Protein AF-0000000085928866 (afdb_ho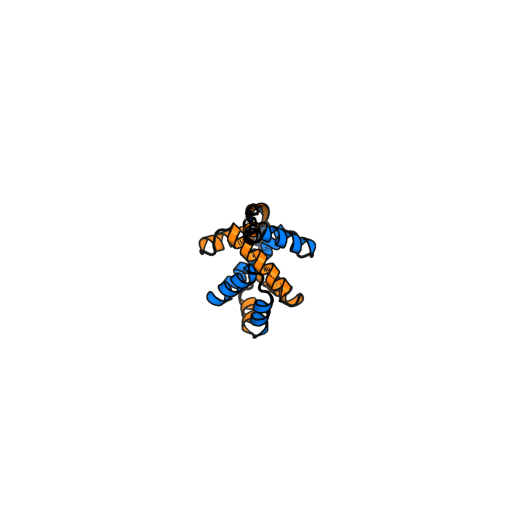modimer)

Nearest PDB structures (foldseek):
  1zx3-assembly1_A  TM=4.574E-01  e=3.282E+00  Nitrosomonas europaea ATCC 19718
  1zx3-assembly1_A  TM=4.574E-01  e=2.881E+00  Nitrosomonas europaea ATCC 19718

Foldseek 3Di:
DDPPPDPPPPPPPPDPVVVVCVVVDDDDDDDDDDPVVVVVLVVCVVVPVDDSVVVVVVVVVVLVVCCVPDDPVVSVVLVVCVVVPVPVVNVVVVPPD/DDDPPPPPCPVPPDPPVVVVCVVVDDDDDDDDDDPVVVVVLVVCVVVPVDDSVVVVVVVVVVLVVCCVPDDPVVSVVLVVCVVVPVPVVNVVVVVPD

Radius of gyration: 25.39 Å; Cα contacts (8 Å, |Δi|>4): 201; chains: 2; bounding box: 65×62×111 Å

Structure (mmCIF, N/CA/C/O backbone):
data_AF-0000000085928866-model_v1
#
loop_
_entity.id
_entity.type
_entity.pdbx_description
1 polymer 'CopG family transcriptional regulator'
#
loop_
_atom_site.group_PDB
_atom_site.id
_atom_site.type_symbol
_atom_site.label_atom_id
_atom_site.label_alt_id
_atom_site.label_comp_id
_atom_site.label_asym_id
_atom_site.label_entity_id
_atom_site.label_seq_id
_atom_site.pdbx_PDB_ins_code
_atom_site.Cartn_x
_atom_site.Cartn_y
_atom_site.Cartn_z
_atom_site.occupancy
_atom_site.B_iso_or_equiv
_atom_site.auth_seq_id
_atom_site.auth_comp_id
_atom_site.auth_asym_id
_atom_site.auth_atom_id
_atom_site.pdbx_PDB_model_num
ATOM 1 N N . MET A 1 1 ? 30.156 41 -51.094 1 29.72 1 MET A N 1
ATOM 2 C CA . MET A 1 1 ? 30.344 39.562 -50.75 1 29.72 1 MET A CA 1
ATOM 3 C C . MET A 1 1 ? 30.156 39.312 -49.281 1 29.72 1 MET A C 1
ATOM 5 O O . MET A 1 1 ? 31.109 39.469 -48.5 1 29.72 1 MET A O 1
ATOM 9 N N . SER A 1 2 ? 28.984 39.719 -48.594 1 34.38 2 SER A N 1
ATOM 10 C CA . SER A 1 2 ? 28.547 39.812 -47.188 1 34.38 2 SER A CA 1
ATOM 11 C C . SER A 1 2 ? 28.516 38.406 -46.562 1 34.38 2 SER A C 1
ATOM 13 O O . SER A 1 2 ? 28.094 37.438 -47.188 1 34.38 2 SER A O 1
ATOM 15 N N . SER A 1 3 ? 29.484 38.125 -45.625 1 32.66 3 SER A N 1
ATOM 16 C CA . SER A 1 3 ? 29.75 37 -44.781 1 32.66 3 SER A CA 1
ATOM 17 C C . SER A 1 3 ? 28.531 36.625 -43.938 1 32.66 3 SER A C 1
ATOM 19 O O . SER A 1 3 ? 28.156 37.375 -43.031 1 32.66 3 SER A O 1
ATOM 21 N N . GLU A 1 4 ? 27.422 36.125 -44.438 1 31.52 4 GLU A N 1
ATOM 22 C CA . GLU A 1 4 ? 26.266 35.594 -43.75 1 31.52 4 GLU A CA 1
ATOM 23 C C . GLU A 1 4 ? 26.672 34.438 -42.812 1 31.52 4 GLU A C 1
ATOM 25 O O . GLU A 1 4 ? 27.125 33.406 -43.281 1 31.52 4 GLU A O 1
ATOM 30 N N . VAL A 1 5 ? 27.312 34.781 -41.688 1 32.72 5 VAL A N 1
ATOM 31 C CA . VAL A 1 5 ? 27.672 33.812 -40.625 1 32.72 5 VAL A CA 1
ATOM 32 C C . VAL A 1 5 ? 26.484 32.938 -40.312 1 32.72 5 VAL A C 1
ATOM 34 O O . VAL A 1 5 ? 25.359 33.406 -40.156 1 32.72 5 VAL A O 1
ATOM 37 N N . VAL A 1 6 ? 26.5 31.609 -40.656 1 32.88 6 VAL A N 1
ATOM 38 C CA . VAL A 1 6 ? 25.75 30.391 -40.406 1 32.88 6 VAL A CA 1
ATOM 39 C C . VAL A 1 6 ? 25.453 30.266 -38.906 1 32.88 6 VAL A C 1
ATOM 41 O O . VAL A 1 6 ? 26.375 30.203 -38.094 1 32.88 6 VAL A O 1
ATOM 44 N N . ARG A 1 7 ? 24.5 30.984 -38.375 1 35.88 7 ARG A N 1
ATOM 45 C CA . ARG A 1 7 ? 24 30.703 -37.031 1 35.88 7 ARG A CA 1
ATOM 46 C C . ARG A 1 7 ? 23.844 29.203 -36.812 1 35.88 7 ARG A C 1
ATOM 48 O O . ARG A 1 7 ? 23.141 28.531 -37.562 1 35.88 7 ARG A O 1
ATOM 55 N N . THR A 1 8 ? 24.938 28.516 -36.406 1 31.19 8 THR A N 1
ATOM 56 C CA . THR A 1 8 ? 24.938 27.125 -35.938 1 31.19 8 THR A CA 1
ATOM 57 C C . THR A 1 8 ? 23.75 26.859 -35.031 1 31.19 8 THR A C 1
ATOM 59 O O . THR A 1 8 ? 23.5 27.609 -34.062 1 31.19 8 THR A O 1
ATOM 62 N N . LEU A 1 9 ? 22.672 26.219 -35.5 1 34.56 9 LEU A N 1
ATOM 63 C CA . LEU A 1 9 ? 21.5 25.516 -35 1 34.56 9 LEU A CA 1
ATOM 64 C C . LEU A 1 9 ? 21.875 24.594 -33.844 1 34.56 9 LEU A C 1
ATOM 66 O O . LEU A 1 9 ? 21.906 23.375 -34 1 34.56 9 LEU A O 1
ATOM 70 N N . THR A 1 10 ? 23 24.781 -33.156 1 34.28 10 THR A N 1
ATOM 71 C CA . THR A 1 10 ? 23.172 23.75 -32.156 1 34.28 10 THR A CA 1
ATOM 72 C C . THR A 1 10 ? 22.031 23.797 -31.141 1 34.28 10 THR A C 1
ATOM 74 O O . THR A 1 10 ? 22.047 24.594 -30.188 1 34.28 10 THR A O 1
ATOM 77 N N . GLU A 1 11 ? 20.797 23.984 -31.5 1 35.75 11 GLU A N 1
ATOM 78 C CA . GLU A 1 11 ? 19.828 23.797 -30.406 1 35.75 11 GLU A CA 1
ATOM 79 C C . GLU A 1 11 ? 20.109 22.516 -29.641 1 35.75 11 GLU A C 1
ATOM 81 O O . GLU A 1 11 ? 20.109 21.422 -30.234 1 35.75 11 GLU A O 1
ATOM 86 N N . GLU A 1 12 ? 21.016 22.516 -28.688 1 36.22 12 GLU A N 1
ATOM 87 C CA . GLU A 1 12 ? 21.125 21.375 -27.797 1 36.22 12 GLU A CA 1
ATOM 88 C C . GLU A 1 12 ? 19.75 20.844 -27.391 1 36.22 12 GLU A C 1
ATOM 90 O O . GLU A 1 12 ? 18.844 21.609 -27.078 1 36.22 12 GLU A O 1
ATOM 95 N N . PRO A 1 13 ? 19.391 19.625 -27.875 1 37.06 13 PRO A N 1
ATOM 96 C CA . PRO A 1 13 ? 18.141 19.016 -27.406 1 37.06 13 PRO A CA 1
ATOM 97 C C . PRO A 1 13 ? 17.906 19.219 -25.922 1 37.06 13 PRO A C 1
ATOM 99 O O . PRO A 1 13 ? 18.859 19.172 -25.125 1 37.06 13 PRO A O 1
ATOM 102 N N . LYS A 1 14 ? 17.062 20.109 -25.578 1 36.5 14 LYS A N 1
ATOM 103 C CA . LYS A 1 14 ? 16.562 20.219 -24.203 1 36.5 14 LYS A CA 1
ATOM 104 C C . LYS A 1 14 ? 16.547 18.859 -23.516 1 36.5 14 LYS A C 1
ATOM 106 O O . LYS A 1 14 ? 15.977 17.891 -24.047 1 36.5 14 LYS A O 1
ATOM 111 N N . ASN A 1 15 ? 17.547 18.438 -22.766 1 33.47 15 ASN A N 1
ATOM 112 C CA . ASN A 1 15 ? 17.766 17.297 -21.891 1 33.47 15 ASN A CA 1
ATOM 113 C C . ASN A 1 15 ? 16.484 16.844 -21.219 1 33.47 15 ASN A C 1
ATOM 115 O O . ASN A 1 15 ? 15.664 17.672 -20.797 1 33.47 15 ASN A O 1
ATOM 119 N N . ASN A 1 16 ? 15.961 15.656 -21.516 1 36.66 16 ASN A N 1
ATOM 120 C CA . ASN A 1 16 ? 14.992 14.75 -20.906 1 36.66 16 ASN A CA 1
ATOM 121 C C . ASN A 1 16 ? 15.047 14.82 -19.375 1 36.66 16 ASN A C 1
ATOM 123 O O . ASN A 1 16 ? 14.531 13.938 -18.703 1 36.66 16 ASN A O 1
ATOM 127 N N . ARG A 1 17 ? 15.93 15.523 -18.812 1 36.72 17 ARG A N 1
ATOM 128 C CA . ARG A 1 17 ? 15.977 15.625 -17.359 1 36.72 17 ARG A CA 1
ATOM 129 C C . ARG A 1 17 ? 14.656 16.156 -16.797 1 36.72 17 ARG A C 1
ATOM 131 O O . ARG A 1 17 ? 14.461 16.188 -15.586 1 36.72 17 ARG A O 1
ATOM 138 N N . THR A 1 18 ? 13.977 16.953 -17.562 1 41.53 18 THR A N 1
ATOM 139 C CA . THR A 1 18 ? 12.797 17.594 -16.984 1 41.53 18 THR A CA 1
ATOM 140 C C . THR A 1 18 ? 11.789 16.547 -16.516 1 41.53 18 THR A C 1
ATOM 142 O O . THR A 1 18 ? 10.953 16.812 -15.656 1 41.53 18 THR A O 1
ATOM 145 N N . ASN A 1 19 ? 11.664 15.5 -17.312 1 40.19 19 ASN A N 1
ATOM 146 C CA . ASN A 1 19 ? 10.625 14.57 -16.875 1 40.19 19 ASN A CA 1
ATOM 147 C C . ASN A 1 19 ? 11.023 13.859 -15.594 1 40.19 19 ASN A C 1
ATOM 149 O O . ASN A 1 19 ? 10.227 13.109 -15.023 1 40.19 19 ASN A O 1
ATOM 153 N N . ALA A 1 20 ? 12.289 13.633 -15.336 1 42.06 20 ALA A N 1
ATOM 154 C CA . ALA A 1 20 ? 12.805 12.914 -14.172 1 42.06 20 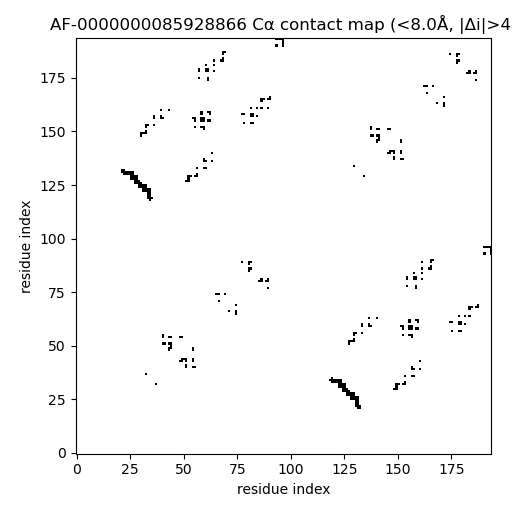ALA A CA 1
ATOM 155 C C . ALA A 1 20 ? 12.547 13.695 -12.883 1 42.06 20 ALA A C 1
ATOM 157 O O . ALA A 1 20 ? 12.445 13.109 -11.805 1 42.06 20 ALA A O 1
ATOM 158 N N . ARG A 1 21 ? 12.641 14.992 -12.891 1 48.84 21 ARG A N 1
ATOM 159 C CA . ARG A 1 21 ? 12.578 15.844 -11.711 1 48.84 21 ARG A CA 1
ATOM 160 C C . ARG A 1 21 ? 11.195 15.797 -11.078 1 48.84 21 ARG A C 1
ATOM 162 O O . ARG A 1 21 ? 11.039 16.125 -9.898 1 48.84 21 ARG A O 1
ATOM 169 N N . LYS A 1 22 ? 10.242 15.703 -11.938 1 51.69 22 LYS A N 1
ATOM 170 C CA . LYS A 1 22 ? 8.852 15.805 -11.508 1 51.69 22 LYS A CA 1
ATOM 171 C C . LYS A 1 22 ? 8.508 14.727 -10.477 1 51.69 22 LYS A C 1
ATOM 173 O O . LYS A 1 22 ? 7.75 14.977 -9.539 1 51.69 22 LYS A O 1
ATOM 178 N N . ASP A 1 23 ? 9.219 13.531 -10.594 1 54.78 23 ASP A N 1
ATOM 179 C CA . ASP A 1 23 ? 8.969 12.445 -9.656 1 54.78 23 ASP A CA 1
ATOM 180 C C . ASP A 1 23 ? 9.57 12.75 -8.281 1 54.78 23 ASP A C 1
ATOM 182 O O . ASP A 1 23 ? 9.266 12.078 -7.301 1 54.78 23 ASP A O 1
ATOM 186 N N . THR A 1 24 ? 10.25 13.953 -8.281 1 68 24 THR A N 1
ATOM 187 C CA . THR A 1 24 ? 10.984 14.148 -7.039 1 68 24 THR A CA 1
ATOM 188 C C . THR A 1 24 ? 10.328 15.234 -6.188 1 68 24 THR A C 1
ATOM 190 O O . THR A 1 24 ? 10.695 15.43 -5.027 1 68 24 THR A O 1
ATOM 193 N N . GLU A 1 25 ? 9.461 15.922 -6.77 1 88 25 GLU A N 1
ATOM 194 C CA . GLU A 1 25 ? 8.766 16.922 -5.969 1 88 25 GLU A CA 1
ATOM 195 C C . GLU A 1 25 ? 7.879 16.266 -4.914 1 88 25 GLU A C 1
ATOM 197 O O . GLU A 1 25 ? 7.219 15.266 -5.188 1 88 25 GLU A O 1
ATOM 202 N N . LYS A 1 26 ? 8.055 16.828 -3.686 1 93.06 26 LYS A N 1
ATOM 203 C CA . LYS A 1 26 ? 7.273 16.297 -2.574 1 93.06 26 LYS A CA 1
ATOM 204 C C . LYS A 1 26 ? 6.215 17.297 -2.113 1 93.06 26 LYS A C 1
ATOM 206 O O . LYS A 1 26 ? 6.359 18.5 -2.322 1 93.06 26 LYS A O 1
ATOM 211 N N . LYS A 1 27 ? 5.121 16.812 -1.619 1 94.31 27 LYS A N 1
ATOM 212 C CA . LYS A 1 27 ? 4.07 17.594 -0.997 1 94.31 27 LYS A CA 1
ATOM 213 C C . LYS A 1 27 ? 3.641 17 0.338 1 94.31 27 LYS A C 1
ATOM 215 O O . LYS A 1 27 ? 3.773 15.789 0.552 1 94.31 27 LYS A O 1
ATOM 220 N N . MET A 1 28 ? 3.207 17.906 1.182 1 95.12 28 MET A N 1
ATOM 221 C CA . MET A 1 28 ? 2.699 17.469 2.48 1 95.12 28 MET A CA 1
ATOM 222 C C . MET A 1 28 ? 1.309 16.859 2.348 1 95.12 28 MET A C 1
ATOM 224 O O . MET A 1 28 ? 0.444 17.406 1.667 1 95.12 28 MET A O 1
ATOM 228 N N . LYS A 1 29 ? 1.13 15.68 2.891 1 96.62 29 LYS A N 1
ATOM 229 C CA . LYS A 1 29 ? -0.151 14.977 2.922 1 96.62 29 LYS A CA 1
ATOM 230 C C . LYS A 1 29 ? -0.554 14.633 4.352 1 96.62 29 LYS A C 1
ATOM 232 O O . LYS A 1 29 ? 0.232 14.047 5.102 1 96.62 29 LYS A O 1
ATOM 237 N N . THR A 1 30 ? -1.791 15.148 4.773 1 97 30 THR A N 1
ATOM 238 C CA . THR A 1 30 ? -2.346 14.836 6.086 1 97 30 THR A CA 1
ATOM 239 C C . THR A 1 30 ? -3.561 13.922 5.949 1 97 30 THR A C 1
ATOM 241 O O . THR A 1 30 ? -4.469 14.195 5.164 1 97 30 THR A O 1
ATOM 244 N N . LEU A 1 31 ? -3.5 12.805 6.656 1 96.94 31 LEU A N 1
ATOM 245 C CA . LEU A 1 31 ? -4.602 11.852 6.652 1 96.94 31 LEU A CA 1
ATOM 246 C C . LEU A 1 31 ? -4.934 11.398 8.07 1 96.94 31 LEU A C 1
ATOM 248 O O . LEU A 1 31 ? -4.055 11.352 8.938 1 96.94 31 LEU A O 1
ATOM 252 N N . TYR A 1 32 ? -6.246 11.156 8.344 1 96.81 32 TYR A N 1
ATOM 253 C CA . TYR A 1 32 ? -6.648 10.469 9.562 1 96.81 32 TYR A CA 1
ATOM 254 C C . TYR A 1 32 ? -6.695 8.961 9.352 1 96.81 32 TYR A C 1
ATOM 256 O O . TYR A 1 32 ? -7.547 8.461 8.609 1 96.81 32 TYR A O 1
ATOM 264 N N . ILE A 1 33 ? -5.785 8.25 10.023 1 97.06 33 ILE A N 1
ATOM 265 C CA . ILE A 1 33 ? -5.68 6.82 9.781 1 97.06 33 ILE A CA 1
ATOM 266 C C . ILE A 1 33 ? -5.93 6.055 11.086 1 97.06 33 ILE A C 1
ATOM 268 O O . ILE A 1 33 ? -5.848 6.629 12.172 1 97.06 33 ILE A O 1
ATOM 272 N N . SER A 1 34 ? -6.277 4.766 10.953 1 95.88 34 SER A N 1
ATOM 273 C CA . SER A 1 34 ? -6.484 3.938 12.141 1 95.88 34 SER A CA 1
ATOM 274 C C . SER A 1 34 ? -5.188 3.768 12.922 1 95.88 34 SER A C 1
ATOM 276 O O . SER A 1 34 ? -4.098 3.795 12.352 1 95.88 34 SER A O 1
ATOM 278 N N . VAL A 1 35 ? -5.348 3.66 14.195 1 95.56 35 VAL A N 1
ATOM 279 C CA . VAL A 1 35 ? -4.203 3.377 15.047 1 95.56 35 VAL A CA 1
ATOM 280 C C . VAL A 1 35 ? -3.51 2.102 14.586 1 95.56 35 VAL A C 1
ATOM 282 O O . VAL A 1 35 ? -2.281 2.002 14.633 1 95.56 35 VAL A O 1
ATOM 285 N N . ASP A 1 36 ? -4.285 1.165 14.117 1 94.88 36 ASP A N 1
ATOM 286 C CA . ASP A 1 36 ? -3.736 -0.098 13.633 1 94.88 36 ASP A CA 1
ATOM 287 C C . ASP A 1 36 ? -2.844 0.124 12.414 1 94.88 36 ASP A C 1
ATOM 289 O O . ASP A 1 36 ? -1.746 -0.431 12.336 1 94.88 36 ASP A O 1
ATOM 293 N N . ALA A 1 37 ? -3.311 0.863 11.438 1 96.56 37 ALA A N 1
ATOM 294 C CA . ALA A 1 37 ? -2.502 1.156 10.258 1 96.56 37 ALA A CA 1
ATOM 295 C C . ALA A 1 37 ? -1.23 1.91 10.633 1 96.56 37 ALA A C 1
ATOM 297 O O . ALA A 1 37 ? -0.158 1.646 10.086 1 96.56 37 ALA A O 1
ATOM 298 N N . ASP A 1 38 ? -1.369 2.854 11.547 1 96.88 38 ASP A N 1
ATOM 299 C CA . ASP A 1 38 ? -0.203 3.594 12.023 1 96.88 38 ASP A CA 1
ATOM 300 C C . ASP A 1 38 ? 0.818 2.658 12.664 1 96.88 38 ASP A C 1
ATOM 302 O O . ASP A 1 38 ? 2.023 2.814 12.469 1 96.88 38 ASP A O 1
ATOM 306 N N . LYS A 1 39 ? 0.381 1.803 13.508 1 96.62 39 LYS A N 1
ATOM 307 C CA . LYS A 1 39 ? 1.266 0.83 14.141 1 96.62 39 LYS A CA 1
ATOM 308 C C . LYS A 1 39 ? 1.998 -0.01 13.102 1 96.62 39 LYS A C 1
ATOM 310 O O . LYS A 1 39 ? 3.188 -0.294 13.25 1 96.62 39 LYS A O 1
ATOM 315 N N . LEU A 1 40 ? 1.291 -0.466 12.094 1 97.38 40 LEU A N 1
ATOM 316 C CA . LEU A 1 40 ? 1.916 -1.255 11.039 1 97.38 40 LEU A CA 1
ATOM 317 C C . LEU A 1 40 ? 2.979 -0.44 10.312 1 97.38 40 LEU A C 1
ATOM 319 O O . LEU A 1 40 ? 4.051 -0.957 9.984 1 97.38 40 LEU A O 1
ATOM 323 N N . LEU A 1 41 ? 2.664 0.816 10.016 1 98 41 LEU A N 1
ATOM 324 C CA . LEU A 1 41 ? 3.623 1.713 9.383 1 98 41 LEU A CA 1
ATOM 325 C C . LEU A 1 41 ? 4.879 1.856 10.234 1 98 41 LEU A C 1
ATOM 327 O O . LEU A 1 41 ? 5.996 1.785 9.711 1 98 41 LEU A O 1
ATOM 331 N N . ARG A 1 42 ? 4.738 2.043 11.469 1 98 42 ARG A N 1
ATOM 332 C CA . ARG A 1 42 ? 5.863 2.174 12.391 1 98 42 ARG A CA 1
ATOM 333 C C . ARG A 1 42 ? 6.656 0.874 12.469 1 98 42 ARG A C 1
ATOM 335 O O . ARG A 1 42 ? 7.887 0.896 12.562 1 98 42 ARG A O 1
ATOM 342 N N . LEU A 1 43 ? 5.953 -0.213 12.516 1 98.12 43 LEU A N 1
ATOM 343 C CA . LEU A 1 43 ? 6.617 -1.511 12.531 1 98.12 43 LEU A CA 1
ATOM 344 C C . LEU A 1 43 ? 7.492 -1.689 11.297 1 98.12 43 LEU A C 1
ATOM 346 O O . LEU A 1 43 ? 8.656 -2.094 11.406 1 98.12 43 LEU A O 1
ATOM 350 N N . LEU A 1 44 ? 6.949 -1.426 10.156 1 98.44 44 LEU A N 1
ATOM 351 C CA . LEU A 1 44 ? 7.699 -1.548 8.906 1 98.44 44 LEU A CA 1
ATOM 352 C C . LEU A 1 44 ? 8.922 -0.633 8.914 1 98.44 44 LEU A C 1
ATOM 354 O O . LEU A 1 44 ? 9.984 -1.01 8.43 1 98.44 44 LEU A O 1
ATOM 358 N N . TYR A 1 45 ? 8.766 0.541 9.43 1 98.5 45 TYR A N 1
ATOM 359 C CA . TYR A 1 45 ? 9.883 1.462 9.617 1 98.5 45 TYR A CA 1
ATOM 360 C C . TYR A 1 45 ? 10.961 0.842 10.492 1 98.5 45 TYR A C 1
ATOM 362 O O . TYR A 1 45 ? 12.141 0.871 10.148 1 98.5 45 TYR A O 1
ATOM 370 N N . ALA A 1 46 ? 10.586 0.321 11.648 1 98 46 ALA A N 1
ATOM 371 C CA . ALA A 1 46 ? 11.516 -0.28 12.602 1 98 46 ALA A CA 1
ATOM 372 C C . ALA A 1 46 ? 12.234 -1.478 11.984 1 98 46 ALA A C 1
ATOM 374 O O . ALA A 1 46 ? 13.383 -1.766 12.32 1 98 46 ALA A O 1
ATOM 375 N N . GLU A 1 47 ? 11.609 -2.154 11.055 1 97.06 47 GLU A N 1
ATOM 376 C CA . GLU A 1 47 ? 12.156 -3.348 10.422 1 97.06 47 GLU A CA 1
ATOM 377 C C . GLU A 1 47 ? 13.062 -2.98 9.25 1 97.06 47 GLU A C 1
ATOM 379 O O . GLU A 1 47 ? 13.586 -3.861 8.562 1 97.06 47 GLU A O 1
ATOM 384 N N . GLY A 1 48 ? 13.203 -1.709 8.914 1 95.81 48 GLY A N 1
ATOM 385 C CA . GLY A 1 48 ? 14.188 -1.27 7.938 1 95.81 48 GLY A CA 1
ATOM 386 C C . GLY A 1 48 ? 13.633 -1.183 6.527 1 95.81 48 GLY A C 1
ATOM 387 O O . GLY A 1 48 ? 14.383 -1.263 5.551 1 95.81 48 GLY A O 1
ATOM 388 N N . GLU A 1 49 ? 12.312 -1.067 6.371 1 97.25 49 GLU A N 1
ATOM 389 C CA . GLU A 1 49 ? 11.688 -1.014 5.051 1 97.25 49 GLU A CA 1
ATOM 390 C C . GLU A 1 49 ? 11.859 0.361 4.414 1 97.25 49 GLU A C 1
ATOM 392 O O . GLU A 1 49 ? 11.5 0.562 3.252 1 97.25 49 GLU A O 1
ATOM 397 N N . GLY A 1 50 ? 12.461 1.365 5.098 1 96.5 50 GLY A N 1
ATOM 398 C CA . GLY A 1 50 ? 12.602 2.738 4.637 1 96.5 50 GLY A CA 1
ATOM 399 C C . GLY A 1 50 ? 11.914 3.744 5.547 1 96.5 50 GLY A C 1
ATOM 400 O O . GLY A 1 50 ? 11.367 3.377 6.59 1 96.5 50 GLY A O 1
ATOM 401 N N . LYS A 1 51 ? 12.102 4.965 5.184 1 97.44 51 LYS A N 1
ATOM 402 C CA . LYS A 1 51 ? 11.352 6.004 5.891 1 97.44 51 LYS A CA 1
ATOM 403 C C . LYS A 1 51 ? 9.852 5.801 5.742 1 97.44 51 LYS A C 1
ATOM 405 O O . LYS A 1 51 ? 9.398 5.191 4.77 1 97.44 51 LYS A O 1
ATOM 410 N N . GLN A 1 52 ? 9.117 6.242 6.715 1 98.12 52 GLN A N 1
ATOM 411 C CA . GLN A 1 52 ? 7.676 6.035 6.715 1 98.12 52 GLN A CA 1
ATOM 412 C C . GLN A 1 52 ? 7.039 6.594 5.441 1 98.12 52 GLN A C 1
ATOM 414 O O . GLN A 1 52 ? 6.148 5.969 4.863 1 98.12 52 GLN A O 1
ATOM 419 N N . ASN A 1 53 ? 7.422 7.855 4.957 1 97.44 53 ASN A N 1
ATOM 420 C CA . ASN A 1 53 ? 6.887 8.414 3.719 1 97.44 53 ASN A CA 1
ATOM 421 C C . ASN A 1 53 ? 7.211 7.527 2.52 1 97.44 53 ASN A C 1
ATOM 423 O O . ASN A 1 53 ? 6.398 7.395 1.602 1 97.44 53 ASN A O 1
ATOM 427 N N . GLU A 1 54 ? 8.438 6.906 2.537 1 97.38 54 GLU A N 1
ATOM 428 C CA . GLU A 1 54 ? 8.82 5.988 1.466 1 97.38 54 GLU A CA 1
ATOM 429 C C . GLU A 1 54 ? 7.949 4.734 1.479 1 97.38 54 GLU A C 1
ATOM 431 O O . GLU A 1 54 ? 7.551 4.238 0.424 1 97.38 54 GLU A O 1
ATOM 436 N N . ILE A 1 55 ? 7.727 4.199 2.668 1 98.38 55 ILE A N 1
ATOM 437 C CA . ILE A 1 55 ? 6.887 3.014 2.803 1 98.38 55 ILE A CA 1
ATOM 438 C C . ILE A 1 55 ? 5.484 3.309 2.275 1 98.38 55 ILE A C 1
ATOM 440 O O . ILE A 1 55 ? 4.902 2.492 1.558 1 98.38 55 ILE A O 1
ATOM 444 N N . PHE A 1 56 ? 4.949 4.465 2.629 1 98.12 56 PHE A N 1
ATOM 445 C CA . PHE A 1 56 ? 3.656 4.906 2.113 1 98.12 56 PHE A CA 1
ATOM 446 C C . PHE A 1 56 ? 3.654 4.906 0.589 1 98.12 56 PHE A C 1
ATOM 448 O O . PHE A 1 56 ? 2.725 4.387 -0.034 1 98.12 56 PHE A O 1
ATOM 455 N N . GLU A 1 57 ? 4.66 5.531 0.031 1 98.25 57 GLU A N 1
ATOM 456 C CA . GLU A 1 57 ? 4.738 5.652 -1.422 1 98.25 57 GLU A CA 1
ATOM 457 C C . GLU A 1 57 ? 4.812 4.277 -2.084 1 98.25 57 GLU A C 1
ATOM 459 O O . GLU A 1 57 ? 4.105 4.016 -3.061 1 98.25 57 GLU A O 1
ATOM 464 N N . LYS A 1 58 ? 5.629 3.402 -1.529 1 98.38 58 LYS A N 1
ATOM 465 C CA . LYS A 1 58 ? 5.742 2.039 -2.035 1 98.38 58 LYS A CA 1
ATOM 466 C C . LYS A 1 58 ? 4.406 1.304 -1.937 1 98.38 58 LYS A C 1
ATOM 468 O O . LYS A 1 58 ? 4.02 0.582 -2.857 1 98.38 58 LYS A O 1
ATOM 473 N N . ALA A 1 59 ? 3.768 1.466 -0.845 1 98.81 59 ALA A N 1
ATOM 474 C CA . ALA A 1 59 ? 2.504 0.773 -0.606 1 98.81 59 ALA A CA 1
ATOM 475 C C . ALA A 1 59 ? 1.438 1.216 -1.604 1 98.81 59 ALA A C 1
ATOM 477 O O . ALA A 1 59 ? 0.706 0.386 -2.148 1 98.81 59 ALA A O 1
ATOM 478 N N . ILE A 1 60 ? 1.324 2.521 -1.867 1 98.75 60 ILE A N 1
ATOM 479 C CA . ILE A 1 60 ? 0.326 3.039 -2.797 1 98.75 60 ILE A CA 1
ATOM 480 C C . ILE A 1 60 ? 0.624 2.533 -4.207 1 98.75 60 ILE A C 1
ATOM 482 O O . ILE A 1 60 ? -0.288 2.137 -4.938 1 98.75 60 ILE A O 1
ATOM 486 N N . LYS A 1 61 ? 1.836 2.525 -4.551 1 98.31 61 LYS A N 1
ATOM 487 C CA . LYS A 1 61 ? 2.225 2.074 -5.883 1 98.31 61 LYS A CA 1
ATOM 488 C C . LYS A 1 61 ? 1.994 0.575 -6.047 1 98.31 61 LYS A C 1
ATOM 490 O O . LYS A 1 61 ? 1.559 0.119 -7.105 1 98.31 61 LYS A O 1
ATOM 495 N N . LEU A 1 62 ? 2.314 -0.172 -5.027 1 98.44 62 LEU A N 1
ATOM 496 C CA . LEU A 1 62 ? 2.039 -1.604 -5.055 1 98.44 62 LEU A CA 1
ATOM 497 C C . LEU A 1 62 ? 0.54 -1.869 -5.148 1 98.44 62 LEU A C 1
ATOM 499 O O . LEU A 1 62 ? 0.104 -2.732 -5.914 1 98.44 62 LEU A O 1
ATOM 503 N N . TYR A 1 63 ? -0.215 -1.183 -4.336 1 98.56 63 TYR A N 1
ATOM 504 C CA . TYR A 1 63 ? -1.669 -1.295 -4.375 1 98.56 63 TYR A CA 1
ATOM 505 C C . TYR A 1 63 ? -2.197 -1.034 -5.781 1 98.56 63 TYR A C 1
ATOM 507 O O . TYR A 1 63 ? -2.971 -1.831 -6.32 1 98.56 63 TYR A O 1
ATOM 515 N N . TRP A 1 64 ? -1.805 0.082 -6.371 1 98.5 64 TR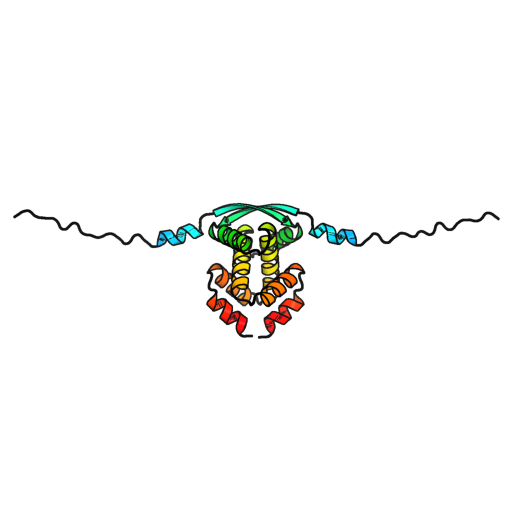P A N 1
ATOM 516 C CA . TRP A 1 64 ? -2.234 0.444 -7.719 1 98.5 64 TRP A CA 1
ATOM 517 C C . TRP A 1 64 ? -1.839 -0.632 -8.727 1 98.5 64 TRP A C 1
ATOM 519 O O . TRP A 1 64 ? -2.65 -1.04 -9.555 1 98.5 64 TRP A O 1
ATOM 529 N N . ALA A 1 65 ? -0.604 -1.083 -8.672 1 97.62 65 ALA A N 1
ATOM 530 C CA . ALA A 1 65 ? -0.103 -2.066 -9.633 1 97.62 65 ALA A CA 1
ATOM 531 C C . ALA A 1 65 ? -0.902 -3.365 -9.547 1 97.62 65 ALA A C 1
ATOM 533 O O . ALA A 1 65 ? -1.269 -3.939 -10.578 1 97.62 65 ALA A O 1
ATOM 534 N N . LEU A 1 66 ? -1.16 -3.826 -8.383 1 96.56 66 LEU A N 1
ATOM 535 C CA . LEU A 1 66 ? -1.887 -5.078 -8.211 1 96.56 66 LEU A CA 1
ATOM 536 C C . LEU A 1 66 ? -3.336 -4.93 -8.664 1 96.56 66 LEU A C 1
ATOM 538 O O . LEU A 1 66 ? -3.92 -5.871 -9.211 1 96.56 66 LEU A O 1
ATOM 542 N N . ARG A 1 67 ? -3.859 -3.756 -8.438 1 96 67 ARG A N 1
ATOM 543 C CA . ARG A 1 67 ? -5.195 -3.463 -8.945 1 96 67 ARG A CA 1
ATOM 544 C C . ARG A 1 67 ? -5.234 -3.547 -10.469 1 96 67 ARG A C 1
ATOM 546 O O . ARG A 1 67 ? -6.227 -4 -11.039 1 96 67 ARG A O 1
ATOM 553 N N . GLU A 1 68 ? -4.184 -3.127 -11.094 1 95.12 68 GLU A N 1
ATOM 554 C CA . GLU A 1 68 ? -4.098 -3.119 -12.555 1 95.12 68 GLU A CA 1
ATOM 555 C C . GLU A 1 68 ? -3.902 -4.527 -13.102 1 95.12 68 GLU A C 1
ATOM 557 O O . GLU A 1 68 ? -4.344 -4.836 -14.211 1 95.12 68 GLU A O 1
ATOM 562 N N . VAL A 1 69 ? -3.277 -5.387 -12.375 1 93.56 69 VAL A N 1
ATOM 563 C CA . VAL A 1 69 ? -2.805 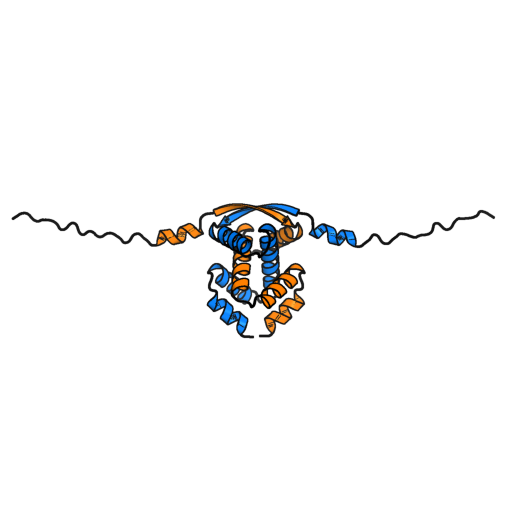-6.633 -12.961 1 93.56 69 VAL A CA 1
ATOM 564 C C . VAL A 1 69 ? -3.76 -7.77 -12.594 1 93.56 69 VAL A C 1
ATOM 566 O O . VAL A 1 69 ? -3.994 -8.672 -13.398 1 93.56 69 VAL A O 1
ATOM 569 N N . LEU A 1 70 ? -4.328 -7.758 -11.43 1 92.88 70 LEU A N 1
ATOM 570 C CA . LEU A 1 70 ? -5.18 -8.852 -10.984 1 92.88 70 LEU A CA 1
ATOM 571 C C . LEU A 1 70 ? -6.625 -8.625 -11.414 1 92.88 70 LEU A C 1
ATOM 573 O O . LEU A 1 70 ? -7.086 -7.484 -11.484 1 92.88 70 LEU A O 1
ATOM 577 N N . PRO A 1 71 ? -7.301 -9.758 -11.781 1 92.31 71 PRO A N 1
ATOM 578 C CA . PRO A 1 71 ? -8.75 -9.602 -11.922 1 92.31 71 PRO A CA 1
ATOM 579 C C . PRO A 1 71 ? -9.391 -8.953 -10.695 1 92.31 71 PRO A C 1
ATOM 581 O O . PRO A 1 71 ? -8.969 -9.211 -9.562 1 92.31 71 PRO A O 1
ATOM 584 N N . GLU A 1 72 ? -10.406 -8.156 -10.938 1 93.31 72 GLU A N 1
ATOM 585 C CA . GLU A 1 72 ? -11.016 -7.34 -9.898 1 93.31 72 GLU A CA 1
ATOM 586 C C . GLU A 1 72 ? -11.375 -8.18 -8.672 1 93.31 72 GLU A C 1
ATOM 588 O O . GLU A 1 72 ? -11.07 -7.797 -7.539 1 93.31 72 GLU A O 1
ATOM 593 N N . GLU A 1 73 ? -12.055 -9.312 -8.844 1 93.75 73 GLU A N 1
ATOM 594 C CA . GLU A 1 73 ? -12.508 -10.141 -7.727 1 93.75 73 GLU A CA 1
ATOM 595 C C . GLU A 1 73 ? -11.328 -10.688 -6.926 1 93.75 73 GLU A C 1
ATOM 597 O O . GLU A 1 73 ? -11.383 -10.766 -5.699 1 93.75 73 GLU A O 1
ATOM 602 N N . GLU A 1 74 ? -10.258 -11.102 -7.625 1 92.31 74 GLU A N 1
ATOM 603 C CA . GLU A 1 74 ? -9.07 -11.617 -6.953 1 92.31 74 GLU A CA 1
ATOM 604 C C . GLU A 1 74 ? -8.352 -10.516 -6.18 1 92.31 74 GLU A C 1
ATOM 606 O O . GLU A 1 74 ? -7.863 -10.75 -5.07 1 92.31 74 GLU A O 1
ATOM 611 N N . PHE A 1 75 ? -8.289 -9.375 -6.785 1 95.38 75 PHE A N 1
ATOM 612 C CA . PHE A 1 75 ? -7.668 -8.234 -6.113 1 95.38 75 PHE A CA 1
ATOM 613 C C . PHE A 1 75 ? -8.422 -7.891 -4.832 1 95.38 75 PHE A C 1
ATOM 615 O O . PHE A 1 75 ? -7.812 -7.742 -3.771 1 95.38 75 PHE A O 1
ATOM 622 N N . ARG A 1 76 ? -9.719 -7.762 -4.922 1 95.69 76 ARG A N 1
ATOM 623 C CA . ARG A 1 76 ? -10.547 -7.418 -3.77 1 95.69 76 ARG A CA 1
ATOM 624 C C . ARG A 1 76 ? -10.406 -8.461 -2.666 1 95.69 76 ARG A C 1
ATOM 626 O O . ARG A 1 76 ? -10.367 -8.117 -1.482 1 95.69 76 ARG A O 1
ATOM 633 N N . ARG A 1 77 ? -10.375 -9.711 -3.027 1 96 77 ARG A N 1
ATOM 634 C CA . ARG A 1 77 ? -10.195 -10.773 -2.043 1 96 77 ARG A CA 1
ATOM 635 C C . ARG A 1 77 ? -8.844 -10.656 -1.349 1 96 77 ARG A C 1
ATOM 637 O O . ARG A 1 77 ? -8.75 -10.844 -0.134 1 96 77 ARG A O 1
ATOM 644 N N . LEU A 1 78 ? -7.793 -10.406 -2.102 1 96 78 LEU A N 1
ATOM 645 C CA . LEU A 1 78 ? -6.453 -10.242 -1.55 1 96 78 LEU A CA 1
ATOM 646 C C . LEU A 1 78 ? -6.418 -9.102 -0.539 1 96 78 LEU A C 1
ATOM 648 O O . LEU A 1 78 ? -5.863 -9.25 0.553 1 96 78 LEU A O 1
ATOM 652 N N . VAL A 1 79 ? -7.008 -7.98 -0.912 1 97.5 79 VAL A N 1
ATOM 653 C CA . VAL A 1 79 ? -7.043 -6.812 -0.039 1 97.5 79 VAL A CA 1
ATOM 654 C C . VAL A 1 79 ? -7.812 -7.141 1.238 1 97.5 79 VAL A C 1
ATOM 656 O O . VAL A 1 79 ? -7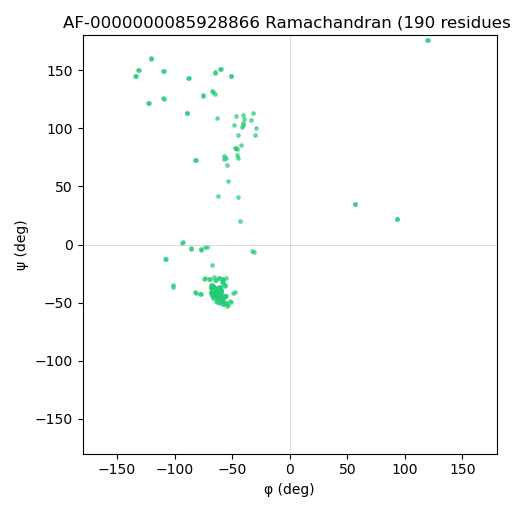.371 -6.809 2.34 1 97.5 79 VAL A O 1
ATOM 659 N N . LYS A 1 80 ? -8.914 -7.789 1.087 1 97.56 80 LYS A N 1
ATOM 660 C CA . LYS A 1 80 ? -9.719 -8.164 2.248 1 97.56 80 LYS A CA 1
ATOM 661 C C . LYS A 1 80 ? -8.945 -9.086 3.184 1 97.56 80 LYS A C 1
ATOM 663 O O . LYS A 1 80 ? -9 -8.93 4.406 1 97.56 80 LYS A O 1
ATOM 668 N N . LEU A 1 81 ? -8.25 -10.031 2.668 1 97.62 81 LEU A N 1
ATOM 669 C CA . LEU A 1 81 ? -7.445 -10.938 3.479 1 97.62 81 LEU A CA 1
ATOM 670 C C . LEU A 1 81 ? -6.328 -10.188 4.188 1 97.62 81 LEU A C 1
ATOM 672 O O . LEU A 1 81 ? -6.004 -10.484 5.34 1 97.62 81 LEU A O 1
ATOM 676 N N . ALA A 1 82 ? -5.727 -9.234 3.502 1 97.44 82 ALA A N 1
ATOM 677 C CA . ALA A 1 82 ? -4.672 -8.422 4.109 1 97.44 82 ALA A CA 1
ATOM 678 C C . ALA A 1 82 ? -5.227 -7.574 5.25 1 97.44 82 ALA A C 1
ATOM 680 O O . ALA A 1 82 ? -4.586 -7.438 6.297 1 97.44 82 ALA A O 1
ATOM 681 N N . GLU A 1 83 ? -6.383 -6.969 5.074 1 96.75 83 GLU A N 1
ATOM 682 C CA . GLU A 1 83 ? -7.02 -6.16 6.109 1 96.75 83 GLU A CA 1
ATOM 683 C C . GLU A 1 83 ? -7.27 -6.977 7.371 1 96.75 83 GLU A C 1
ATOM 685 O O . GLU A 1 83 ? -7.199 -6.449 8.484 1 96.75 83 GLU A O 1
ATOM 690 N N . LYS A 1 84 ? -7.527 -8.219 7.152 1 96.25 84 LYS A N 1
ATOM 691 C CA . LYS A 1 84 ? -7.82 -9.109 8.273 1 96.25 84 LYS A CA 1
ATOM 692 C C . LYS A 1 84 ? -6.559 -9.812 8.766 1 96.25 84 LYS A C 1
ATOM 694 O O . LYS A 1 84 ? -6.613 -10.633 9.68 1 96.25 84 LYS A O 1
ATOM 699 N N . LYS A 1 85 ? -5.477 -9.484 8.156 1 95 85 LYS A N 1
ATOM 700 C CA . LYS A 1 85 ? -4.188 -10.078 8.5 1 95 85 LYS A CA 1
ATOM 701 C C . LYS A 1 85 ? -4.238 -11.602 8.391 1 95 85 LYS A C 1
ATOM 703 O O . LYS A 1 85 ? -3.656 -12.305 9.219 1 95 85 LYS A O 1
ATOM 708 N N . GLU A 1 86 ? -4.988 -12.117 7.445 1 96.06 86 GLU A N 1
ATOM 709 C CA . GLU A 1 86 ? -5.09 -13.547 7.188 1 96.06 86 GLU A CA 1
ATOM 710 C C . GLU A 1 86 ? -3.924 -14.039 6.332 1 96.06 86 GLU A C 1
ATOM 712 O O . GLU A 1 86 ? -4.121 -14.5 5.207 1 96.06 86 GLU A O 1
ATOM 717 N N . ILE A 1 87 ? -2.785 -14.125 6.883 1 93.62 87 ILE A N 1
ATOM 718 C CA . ILE A 1 87 ? -1.507 -14.328 6.211 1 93.62 87 ILE A CA 1
ATOM 719 C C . ILE A 1 87 ? -1.465 -15.734 5.602 1 93.62 87 ILE A C 1
ATOM 721 O O . ILE A 1 87 ? -1.017 -15.914 4.469 1 93.62 87 ILE A O 1
ATOM 725 N N . GLU A 1 88 ? -1.914 -16.766 6.316 1 93.31 88 GLU A N 1
ATOM 726 C CA . GLU A 1 88 ? -1.861 -18.141 5.828 1 93.31 88 GLU A CA 1
ATOM 727 C C . GLU A 1 88 ? -2.742 -18.328 4.594 1 93.31 88 GLU A C 1
ATOM 729 O O . GLU A 1 88 ? -2.387 -19.062 3.674 1 93.31 88 GLU A O 1
ATOM 734 N N . LYS A 1 89 ? -3.84 -17.703 4.559 1 93.38 89 LYS A N 1
ATOM 735 C CA . LYS A 1 89 ? -4.734 -17.781 3.406 1 93.38 89 LYS A CA 1
ATOM 736 C C . LYS A 1 89 ? -4.129 -17.094 2.189 1 93.38 89 LYS A C 1
ATOM 738 O O . LYS A 1 89 ? -4.301 -17.562 1.059 1 93.38 89 LYS A O 1
ATOM 743 N N . ILE A 1 90 ? -3.455 -16.016 2.41 1 93.12 90 ILE A N 1
ATOM 744 C CA . ILE A 1 90 ? -2.791 -15.312 1.321 1 93.12 90 ILE A CA 1
ATOM 745 C C . ILE A 1 90 ? -1.661 -16.172 0.76 1 93.12 90 ILE A C 1
ATOM 747 O O . ILE A 1 90 ? -1.514 -16.297 -0.458 1 93.12 90 ILE A O 1
ATOM 751 N N . LYS A 1 91 ? -0.896 -16.719 1.652 1 90 91 LYS A N 1
ATOM 752 C CA . LYS A 1 91 ? 0.214 -17.578 1.254 1 90 91 LYS A CA 1
ATOM 753 C C . LYS A 1 91 ? -0.269 -18.734 0.37 1 90 91 LYS A C 1
ATOM 755 O O . LYS A 1 91 ? 0.346 -19.031 -0.654 1 90 91 LYS A O 1
ATOM 760 N N . ARG A 1 92 ? -1.335 -19.344 0.729 1 85.38 92 ARG A N 1
ATOM 761 C CA . ARG A 1 92 ? -1.887 -20.469 -0.021 1 85.38 92 ARG A CA 1
ATOM 762 C C . ARG A 1 92 ? -2.34 -20.031 -1.409 1 85.38 92 ARG A C 1
ATOM 764 O O . ARG A 1 92 ? -2.229 -20.781 -2.373 1 85.38 92 ARG A O 1
ATOM 771 N N . ARG A 1 93 ? -2.74 -18.859 -1.526 1 80.94 93 ARG A N 1
ATOM 772 C CA . ARG A 1 93 ? -3.268 -18.359 -2.789 1 80.94 93 ARG A CA 1
ATOM 773 C C . ARG A 1 93 ? -2.141 -17.938 -3.729 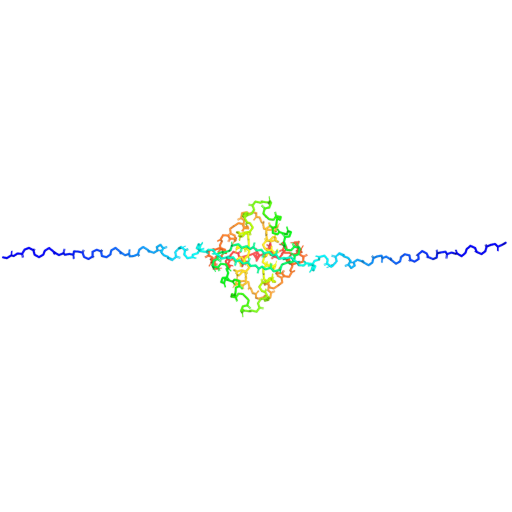1 80.94 93 ARG A C 1
ATOM 775 O O . ARG A 1 93 ? -2.252 -18.094 -4.945 1 80.94 93 ARG A O 1
ATOM 782 N N . LEU A 1 94 ? -1.193 -17.328 -3.188 1 76.94 94 LEU A N 1
ATOM 783 C CA . LEU A 1 94 ? -0.082 -16.859 -4.012 1 76.94 94 LEU A CA 1
ATOM 784 C C . LEU A 1 94 ? 0.863 -18.016 -4.348 1 76.94 94 LEU A C 1
ATOM 786 O O . LEU A 1 94 ? 1.593 -17.953 -5.34 1 76.94 94 LEU A O 1
ATOM 790 N N . GLU A 1 95 ? 1.291 -19 -3.498 1 61.16 95 GLU A N 1
ATOM 791 C CA . GLU A 1 95 ? 2.072 -20.188 -3.832 1 61.16 95 GLU A CA 1
ATOM 792 C C . GLU A 1 95 ? 1.498 -20.906 -5.055 1 61.16 95 GLU A C 1
ATOM 794 O O . GLU A 1 95 ? 2.232 -21.531 -5.809 1 61.16 95 GLU A O 1
ATOM 799 N N . PHE A 1 96 ? 0.26 -21.047 -5.242 1 43.28 96 PHE A N 1
ATOM 800 C CA . PHE A 1 96 ? -0.301 -22.047 -6.137 1 43.28 96 PHE A CA 1
ATOM 801 C C . PHE A 1 96 ? 0.074 -21.75 -7.586 1 43.28 96 PHE A C 1
ATOM 803 O O . PHE A 1 96 ? 0.159 -22.672 -8.406 1 43.28 96 PHE A O 1
ATOM 810 N N . LYS A 1 97 ? 0.346 -20.734 -8.242 1 39.34 97 LYS A N 1
ATOM 811 C CA . LYS A 1 97 ? 0.545 -21.109 -9.633 1 39.34 97 LYS A CA 1
ATOM 812 C C . LYS A 1 97 ? 2.008 -21.438 -9.914 1 39.34 97 LYS A C 1
ATOM 814 O O . LYS A 1 97 ? 2.91 -20.844 -9.32 1 39.34 97 LYS A O 1
ATOM 819 N N . MET B 1 1 ? -35.25 -17.922 61.25 1 30.89 1 MET B N 1
ATOM 820 C CA . MET B 1 1 ? -34.562 -18.641 60.188 1 30.89 1 MET B CA 1
ATOM 821 C C . MET B 1 1 ? -34.625 -17.859 58.875 1 30.89 1 MET B C 1
ATOM 823 O O . MET B 1 1 ? -35.594 -17.953 58.125 1 30.89 1 MET B O 1
ATOM 827 N N . SER B 1 2 ? -34.125 -16.547 58.781 1 35.41 2 SER B N 1
ATOM 828 C CA . SER B 1 2 ? -34.219 -15.523 57.75 1 35.41 2 SER B CA 1
ATOM 829 C C . SER B 1 2 ? -33.5 -15.977 56.469 1 35.41 2 SER B C 1
ATOM 831 O O . SER B 1 2 ? -32.562 -16.75 56.531 1 35.41 2 SER B O 1
ATOM 833 N N . SER B 1 3 ? -34.219 -15.875 55.25 1 34.28 3 SER B N 1
ATOM 834 C CA . SER B 1 3 ? -34.062 -16.094 53.812 1 34.28 3 SER B CA 1
ATOM 835 C C . SER B 1 3 ? -32.875 -15.312 53.25 1 34.28 3 SER B C 1
ATOM 837 O O . SER B 1 3 ? -32.906 -14.078 53.219 1 34.28 3 SER B O 1
ATOM 839 N N . GLU B 1 4 ? -31.594 -15.695 53.469 1 31.52 4 GLU B N 1
ATOM 840 C CA . GLU B 1 4 ? -30.375 -15.156 52.875 1 31.52 4 GLU B CA 1
ATOM 841 C C . GLU B 1 4 ? -30.406 -15.242 51.344 1 31.52 4 GLU B C 1
ATOM 843 O O . GLU B 1 4 ? -30.438 -16.328 50.781 1 31.52 4 GLU B O 1
ATOM 848 N N . VAL B 1 5 ? -31.172 -14.352 50.688 1 33.16 5 VAL B N 1
ATOM 849 C CA . VAL B 1 5 ? -31.25 -14.195 49.219 1 33.16 5 VAL B CA 1
ATOM 850 C C . VAL B 1 5 ? -29.828 -14.125 48.656 1 33.16 5 VAL B C 1
ATOM 852 O O . VAL B 1 5 ? -29.016 -13.32 49.094 1 33.16 5 VAL B O 1
ATOM 855 N N . VAL B 1 6 ? -29.312 -15.211 48.062 1 32.16 6 VAL B N 1
ATOM 856 C CA . VAL B 1 6 ? -28.125 -15.508 47.25 1 32.16 6 VAL B CA 1
ATOM 857 C C . VAL B 1 6 ? -27.969 -14.438 46.156 1 32.16 6 VAL B C 1
ATOM 859 O O . VAL B 1 6 ? -28.859 -14.242 45.344 1 32.16 6 VAL B O 1
ATOM 862 N N . ARG B 1 7 ? -27.406 -13.328 46.406 1 36.03 7 ARG B N 1
ATOM 863 C CA . ARG B 1 7 ? -26.969 -12.367 45.406 1 36.03 7 ARG B CA 1
ATOM 864 C C . ARG B 1 7 ? -26.219 -13.07 44.25 1 36.03 7 ARG B C 1
ATOM 866 O O . ARG B 1 7 ? -25.188 -13.695 44.5 1 36.03 7 ARG B O 1
ATOM 873 N N . THR B 1 8 ? -26.953 -13.789 43.344 1 31.67 8 THR B N 1
ATOM 874 C CA . THR B 1 8 ? -26.375 -14.336 42.125 1 31.67 8 THR B CA 1
ATOM 875 C C . THR B 1 8 ? -25.484 -13.297 41.438 1 31.67 8 THR B C 1
ATOM 877 O O . THR B 1 8 ? -25.922 -12.172 41.188 1 31.67 8 THR B O 1
ATOM 880 N N . LEU B 1 9 ? -24.172 -13.297 41.688 1 34.59 9 LEU B N 1
ATOM 881 C CA . LEU B 1 9 ? -23.031 -12.688 41.031 1 34.59 9 LEU B CA 1
ATOM 882 C C . LEU B 1 9 ? -23.094 -12.867 39.531 1 34.59 9 LEU B C 1
ATOM 884 O O . LEU B 1 9 ? -22.734 -13.922 39 1 34.59 9 LEU B O 1
ATOM 888 N N . THR B 1 10 ? -24.281 -12.727 38.875 1 34.5 10 THR B N 1
ATOM 889 C CA . THR B 1 10 ? -24.188 -12.797 37.406 1 34.5 10 THR B CA 1
ATOM 890 C C . THR B 1 10 ? -23.156 -11.805 36.875 1 34.5 10 THR B C 1
ATOM 892 O O . THR B 1 10 ? -23.406 -10.594 36.844 1 34.5 10 THR B O 1
ATOM 895 N N . GLU B 1 11 ? -21.938 -11.836 37.344 1 35.72 11 GLU B N 1
ATOM 896 C CA . GLU B 1 11 ? -20.969 -11.016 36.594 1 35.72 11 GLU B CA 1
ATOM 897 C C . GLU B 1 11 ? -21.109 -11.211 35.094 1 35.72 11 GLU B C 1
ATOM 899 O O . GLU B 1 11 ? -21 -12.336 34.594 1 35.72 11 GLU B O 1
ATOM 904 N N . GLU B 1 12 ? -22.031 -10.539 34.469 1 36.5 12 GLU B N 1
ATOM 905 C CA . GLU B 1 12 ? -22.047 -10.508 33 1 36.5 12 GLU B CA 1
ATOM 906 C C . GLU B 1 12 ? -20.641 -10.391 32.438 1 36.5 12 GLU B C 1
ATOM 908 O O . GLU B 1 12 ? -19.828 -9.586 32.906 1 36.5 12 GLU B O 1
ATOM 913 N N . PRO B 1 13 ? -20.109 -11.469 31.844 1 37.41 13 PRO B N 1
ATOM 914 C CA . PRO B 1 13 ? -18.812 -11.352 31.188 1 37.41 13 PRO B CA 1
ATOM 915 C C . PRO B 1 13 ? -18.656 -10.047 30.406 1 37.41 13 PRO B C 1
ATOM 917 O O . PRO B 1 13 ? -19.625 -9.555 29.828 1 37.41 13 PRO B O 1
ATOM 920 N N . LYS B 1 14 ? -17.922 -9.156 30.953 1 36.5 14 LYS B N 1
ATOM 921 C CA . LYS B 1 14 ? -17.469 -7.957 30.234 1 36.5 14 LYS B CA 1
ATOM 922 C C . LYS B 1 14 ? -17.328 -8.227 28.75 1 36.5 14 LYS B C 1
ATOM 924 O O . LYS B 1 14 ? -16.703 -9.219 28.344 1 36.5 14 LYS B O 1
ATOM 929 N N . ASN B 1 15 ? -18.281 -7.844 27.891 1 33.47 15 ASN B N 1
ATOM 930 C CA . ASN B 1 15 ? -18.406 -7.836 26.438 1 33.47 15 ASN B CA 1
ATOM 931 C C . ASN B 1 15 ? -17.078 -7.574 25.75 1 33.47 15 ASN B C 1
ATOM 933 O O . ASN B 1 15 ? -16.312 -6.711 26.172 1 33.47 15 ASN B O 1
ATOM 937 N N . ASN B 1 16 ? -16.438 -8.562 25.125 1 36.94 16 ASN B N 1
ATOM 938 C CA . ASN B 1 16 ? -15.398 -8.602 24.109 1 36.94 16 ASN B CA 1
ATOM 939 C C . ASN B 1 16 ? -15.484 -7.398 23.172 1 36.94 16 ASN B C 1
ATOM 941 O O . ASN B 1 16 ? -14.906 -7.41 22.078 1 36.94 16 ASN B O 1
ATOM 945 N N . ARG B 1 17 ? -16.469 -6.574 23.25 1 36.88 17 ARG B N 1
ATOM 946 C CA . ARG B 1 17 ? -16.547 -5.402 22.391 1 36.88 17 ARG B CA 1
ATOM 947 C C . ARG B 1 17 ? -15.297 -4.535 22.516 1 36.88 17 ARG B C 1
ATOM 949 O O . ARG B 1 17 ? -15.133 -3.551 21.797 1 36.88 17 ARG B O 1
ATOM 956 N N . THR B 1 18 ? -14.648 -4.551 23.656 1 41.38 18 THR B N 1
ATOM 957 C CA . THR B 1 18 ? -13.578 -3.588 23.859 1 41.38 18 THR B CA 1
ATOM 958 C C . THR B 1 18 ? -12.477 -3.771 22.828 1 41.38 18 THR B C 1
ATOM 960 O O . THR B 1 18 ? -11.703 -2.846 22.547 1 41.38 18 THR B O 1
ATOM 963 N N . ASN B 1 19 ? -12.18 -5.02 22.516 1 40.19 19 ASN B N 1
ATOM 964 C CA . ASN B 1 19 ? -11.031 -5.141 21.625 1 40.19 19 ASN B CA 1
ATOM 965 C C . ASN B 1 19 ? -11.359 -4.637 20.219 1 40.19 19 ASN B C 1
ATOM 967 O O . ASN B 1 19 ? -10.484 -4.582 19.359 1 40.19 19 ASN B O 1
ATOM 971 N N . ALA B 1 20 ? -12.578 -4.73 19.766 1 41.97 20 ALA B N 1
ATOM 972 C CA . ALA B 1 20 ? -13.008 -4.344 18.422 1 41.97 20 ALA B CA 1
ATOM 973 C C . ALA B 1 20 ? -12.883 -2.836 18.219 1 41.97 20 ALA B C 1
ATOM 975 O O . ALA B 1 20 ? -12.727 -2.367 17.094 1 41.97 20 ALA B O 1
ATOM 976 N N . ARG B 1 21 ? -13.148 -2.027 19.219 1 48.62 21 ARG B N 1
ATOM 977 C CA . ARG B 1 21 ? -13.219 -0.574 19.109 1 48.62 21 ARG B CA 1
ATOM 978 C C . ARG B 1 21 ? -11.852 0.022 18.797 1 48.62 21 ARG B C 1
ATOM 980 O O . ARG B 1 21 ? -11.75 1.171 18.359 1 48.62 21 ARG B O 1
ATOM 987 N N . LYS B 1 22 ? -10.898 -0.616 19.375 1 51.34 22 LYS B N 1
ATOM 988 C CA . LYS B 1 22 ? -9.539 -0.089 19.312 1 51.34 22 LYS B CA 1
ATOM 989 C C . LYS B 1 22 ? -9.078 0.075 17.875 1 51.34 22 LYS B C 1
ATOM 991 O O . LYS B 1 22 ? -8.367 1.026 17.547 1 51.34 22 LYS B O 1
ATOM 996 N N . ASP B 1 23 ? -9.609 -0.836 16.953 1 54.72 23 ASP B N 1
ATOM 997 C CA . ASP B 1 23 ? -9.258 -0.752 15.539 1 54.72 23 ASP B CA 1
ATOM 998 C C . ASP B 1 23 ? -9.914 0.459 14.883 1 54.72 23 ASP B C 1
ATOM 1000 O O . ASP B 1 23 ? -9.547 0.833 13.766 1 54.72 23 ASP B O 1
ATOM 1004 N N . THR B 1 24 ? -10.719 1.145 15.766 1 67.38 24 THR B N 1
ATOM 1005 C CA . THR B 1 24 ? -11.5 2.189 15.117 1 67.38 24 THR B CA 1
ATOM 1006 C C . THR B 1 24 ? -10.969 3.572 15.477 1 67.38 24 THR B C 1
ATOM 1008 O O . THR B 1 24 ? -11.391 4.578 14.898 1 67.38 24 THR B O 1
ATOM 1011 N N . GLU B 1 25 ? -10.156 3.602 16.422 1 87.56 25 GLU B N 1
ATOM 1012 C CA . GLU B 1 25 ? -9.562 4.898 16.75 1 87.56 25 GLU B CA 1
ATOM 1013 C C . GLU B 1 25 ? -8.664 5.395 15.625 1 87.56 25 GLU B C 1
ATOM 1015 O O . GLU B 1 25 ? -7.906 4.617 15.039 1 87.56 25 GLU B O 1
ATOM 1020 N N . LYS B 1 26 ? -8.938 6.68 15.305 1 92.88 26 LYS B N 1
ATOM 1021 C CA . LYS B 1 26 ? -8.148 7.285 14.227 1 92.88 26 LYS B CA 1
ATOM 1022 C C . LYS B 1 26 ? -7.184 8.328 14.781 1 92.88 26 LYS B C 1
ATOM 1024 O O . LYS B 1 26 ? -7.418 8.898 15.844 1 92.88 26 LYS B O 1
ATOM 1029 N N . LYS B 1 27 ? -6.059 8.492 14.141 1 94.12 27 LYS B N 1
ATOM 1030 C CA . LYS B 1 27 ? -5.086 9.547 14.43 1 94.12 27 LYS B CA 1
ATOM 1031 C C . LYS B 1 27 ? -4.672 10.273 13.156 1 94.12 27 LYS B C 1
ATOM 1033 O O . LYS B 1 27 ? -4.719 9.695 12.062 1 94.12 27 LYS B O 1
ATOM 1038 N N . MET B 1 28 ? -4.355 11.523 13.391 1 95.06 28 MET B N 1
ATOM 1039 C CA . MET B 1 28 ? -3.873 12.336 12.273 1 95.06 28 MET B CA 1
ATOM 1040 C C . MET B 1 28 ? -2.434 11.977 11.922 1 95.06 28 MET B C 1
ATOM 1042 O O . MET B 1 28 ? -1.585 11.852 12.812 1 95.06 28 MET B O 1
ATOM 1046 N N . LYS B 1 29 ? -2.186 11.695 10.664 1 96.56 29 LYS B N 1
ATOM 1047 C CA . LYS B 1 29 ? -0.85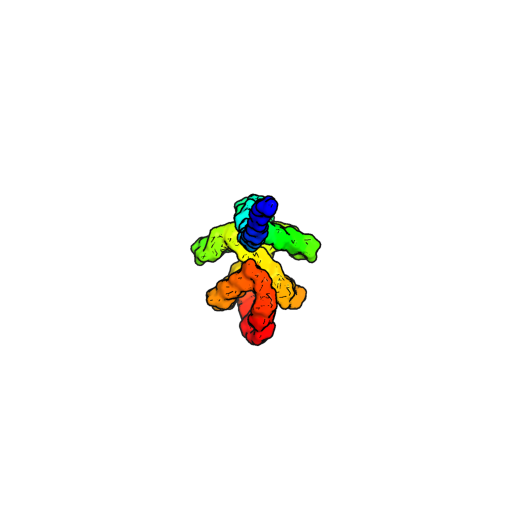3 11.398 10.141 1 96.56 29 LYS B CA 1
ATOM 1048 C C . LYS B 1 29 ? -0.479 12.359 9.016 1 96.56 29 LYS B C 1
ATOM 1050 O O . LYS B 1 29 ? -1.243 12.531 8.062 1 96.56 29 LYS B O 1
ATOM 1055 N N . THR B 1 30 ? 0.688 13.109 9.219 1 96.94 30 THR B N 1
ATOM 1056 C CA . THR B 1 30 ? 1.216 14 8.195 1 96.94 30 THR B CA 1
ATOM 1057 C C . THR B 1 30 ? 2.508 13.445 7.602 1 96.94 30 THR B C 1
ATOM 1059 O O . THR B 1 30 ? 3.422 13.07 8.344 1 96.94 30 THR B O 1
ATOM 1062 N N . LEU B 1 31 ? 2.5 13.32 6.277 1 96.88 31 LEU B N 1
ATOM 1063 C CA . LEU B 1 31 ? 3.678 12.828 5.574 1 96.88 31 LEU B CA 1
ATOM 1064 C C . LEU B 1 31 ? 3.986 13.695 4.355 1 96.88 31 LEU B C 1
ATOM 1066 O O . LEU B 1 31 ? 3.078 14.266 3.75 1 96.88 31 LEU B O 1
ATOM 1070 N N . TYR B 1 32 ? 5.312 13.867 4.059 1 96.81 32 TYR B N 1
ATOM 1071 C CA . TYR B 1 32 ? 5.719 14.438 2.781 1 96.81 32 TYR B CA 1
ATOM 1072 C C . TYR B 1 32 ? 5.895 13.352 1.727 1 96.81 32 TYR B C 1
ATOM 1074 O O . TYR B 1 32 ? 6.805 12.531 1.823 1 96.81 32 TYR B O 1
ATOM 1082 N N . ILE B 1 33 ? 5.023 13.383 0.72 1 97.06 33 ILE B N 1
ATOM 1083 C CA . ILE B 1 33 ? 5.047 12.312 -0.266 1 97.06 33 ILE B CA 1
ATOM 1084 C C . ILE B 1 33 ? 5.301 12.891 -1.656 1 97.06 33 ILE B C 1
ATOM 1086 O O . ILE B 1 33 ? 5.125 14.094 -1.876 1 97.06 33 ILE B O 1
ATOM 1090 N N . SER B 1 34 ? 5.754 12.031 -2.582 1 95.94 34 SER B N 1
ATOM 1091 C CA . SER B 1 34 ? 5.973 12.477 -3.953 1 95.94 34 SER B CA 1
ATOM 1092 C C . SER B 1 34 ? 4.664 12.891 -4.617 1 95.94 34 SER B C 1
ATOM 1094 O O . SER B 1 34 ? 3.602 12.359 -4.289 1 95.94 34 SER B O 1
ATOM 1096 N N . VAL B 1 35 ? 4.785 13.836 -5.48 1 95.69 35 VAL B N 1
ATOM 1097 C CA . VAL B 1 35 ? 3.629 14.258 -6.27 1 95.69 35 VAL B CA 1
ATOM 1098 C C . VAL B 1 35 ? 3.059 13.055 -7.023 1 95.69 35 VAL B C 1
ATOM 1100 O O . VAL B 1 35 ? 1.841 12.938 -7.18 1 95.69 35 VAL B O 1
ATOM 1103 N N . ASP B 1 36 ? 3.934 12.195 -7.441 1 95.12 36 ASP B N 1
ATOM 1104 C CA . ASP B 1 36 ? 3.508 11 -8.164 1 95.12 36 ASP B CA 1
ATOM 1105 C C . ASP B 1 36 ? 2.648 10.102 -7.285 1 95.12 36 ASP B C 1
ATOM 1107 O O . ASP B 1 36 ? 1.6 9.617 -7.715 1 95.12 36 ASP B O 1
ATOM 1111 N N . ALA B 1 37 ? 3.088 9.797 -6.082 1 96.81 37 ALA B N 1
ATOM 1112 C CA . ALA B 1 37 ? 2.307 8.977 -5.16 1 96.81 37 ALA B CA 1
ATOM 1113 C C . ALA B 1 37 ? 0.966 9.633 -4.844 1 96.81 37 ALA B C 1
ATOM 1115 O O . ALA B 1 37 ? -0.061 8.961 -4.762 1 96.81 37 ALA B O 1
ATOM 1116 N N . ASP B 1 38 ? 0.988 10.938 -4.648 1 97 38 ASP B N 1
ATOM 1117 C CA . ASP B 1 38 ? -0.251 11.664 -4.395 1 97 38 ASP B CA 1
ATOM 1118 C C . ASP B 1 38 ? -1.218 11.531 -5.57 1 97 38 ASP B C 1
ATOM 1120 O O . ASP B 1 38 ? -2.426 11.383 -5.375 1 97 38 ASP B O 1
ATOM 1124 N N . LYS B 1 39 ? -0.757 11.711 -6.746 1 96.75 39 LYS B N 1
ATOM 1125 C CA . LYS B 1 39 ? -1.584 11.555 -7.938 1 96.75 39 LYS B CA 1
ATOM 1126 C C . LYS B 1 39 ? -2.209 10.164 -7.996 1 96.75 39 LYS B C 1
ATOM 1128 O O . LYS B 1 39 ? -3.381 10.023 -8.359 1 96.75 39 LYS B O 1
ATOM 1133 N N . LEU B 1 40 ? -1.434 9.148 -7.707 1 97.44 40 LEU B N 1
ATOM 1134 C CA . LEU B 1 40 ? -1.955 7.785 -7.715 1 97.44 40 LEU B CA 1
ATOM 1135 C C . LEU B 1 40 ? -3.049 7.617 -6.664 1 97.44 40 LEU B C 1
ATOM 1137 O O . LEU B 1 40 ? -4.066 6.969 -6.918 1 97.44 40 LEU B O 1
ATOM 1141 N N . LEU B 1 41 ? -2.82 8.172 -5.473 1 98.06 41 LEU B N 1
ATOM 1142 C CA . LEU B 1 41 ? -3.822 8.133 -4.414 1 98.06 41 LEU B CA 1
ATOM 1143 C C . LEU B 1 41 ? -5.117 8.797 -4.871 1 98.06 41 LEU B C 1
ATOM 1145 O O . LEU B 1 41 ? -6.207 8.25 -4.656 1 98.06 41 LEU B O 1
ATOM 1149 N N . ARG B 1 42 ? -5.031 9.914 -5.477 1 98.06 42 ARG B N 1
ATOM 1150 C CA . ARG B 1 42 ? -6.195 10.633 -5.98 1 98.06 42 ARG B CA 1
ATOM 1151 C C . ARG B 1 42 ? -6.887 9.852 -7.09 1 98.06 42 ARG B C 1
ATOM 1153 O O . ARG B 1 42 ? -8.117 9.836 -7.172 1 98.06 42 ARG B O 1
ATOM 1160 N N . LEU B 1 43 ? -6.105 9.273 -7.945 1 98.19 43 LEU B N 1
ATOM 1161 C CA . LEU B 1 43 ? -6.668 8.453 -9.016 1 98.19 43 LEU B CA 1
ATOM 1162 C C . LEU B 1 43 ? -7.477 7.297 -8.438 1 98.19 43 LEU B C 1
ATOM 1164 O O . LEU B 1 43 ? -8.609 7.047 -8.867 1 98.19 43 LEU B O 1
ATOM 1168 N N . LEU B 1 44 ? -6.91 6.59 -7.508 1 98.44 44 LEU B N 1
ATOM 1169 C CA . LEU B 1 44 ? -7.602 5.473 -6.875 1 98.44 44 LEU B CA 1
ATOM 1170 C C . LEU B 1 44 ? -8.891 5.938 -6.203 1 98.44 44 LEU B C 1
ATOM 1172 O O . LEU B 1 44 ? -9.898 5.238 -6.242 1 98.44 44 LEU B O 1
ATOM 1176 N N . TYR B 1 45 ? -8.844 7.066 -5.578 1 98.56 45 TYR B N 1
ATOM 1177 C CA . TYR B 1 45 ? -10.031 7.684 -5.004 1 98.56 45 TYR B CA 1
ATOM 1178 C C . TYR B 1 45 ? -11.094 7.922 -6.074 1 98.56 45 TYR B C 1
ATOM 1180 O O . TYR B 1 45 ? -12.266 7.574 -5.887 1 98.56 45 TYR B O 1
ATOM 1188 N N . ALA B 1 46 ? -10.727 8.547 -7.172 1 98.06 46 ALA B N 1
ATOM 1189 C CA . ALA B 1 46 ? -11.648 8.859 -8.266 1 98.06 46 ALA B CA 1
ATOM 1190 C C . ALA B 1 46 ? -12.242 7.59 -8.859 1 98.06 46 ALA B C 1
ATOM 1192 O O . ALA B 1 46 ? -13.375 7.594 -9.344 1 98.06 46 ALA B O 1
ATOM 1193 N N . GLU B 1 47 ? -11.539 6.5 -8.797 1 97.06 47 GLU B N 1
ATOM 1194 C CA . GLU B 1 47 ? -11.961 5.23 -9.375 1 97.06 47 GLU B CA 1
ATOM 1195 C C . GLU B 1 47 ? -12.852 4.453 -8.406 1 97.06 47 GLU B C 1
ATOM 1197 O O . GLU B 1 47 ? -13.273 3.332 -8.703 1 97.06 47 GLU B O 1
ATOM 1202 N N . GLY B 1 48 ? -13.062 4.945 -7.219 1 95.81 48 GLY B N 1
ATOM 1203 C CA . GLY B 1 48 ? -14.039 4.359 -6.312 1 95.81 48 GLY B CA 1
ATOM 1204 C C . GLY B 1 48 ? -13.445 3.332 -5.371 1 95.81 48 GLY B C 1
ATOM 1205 O O . GLY B 1 48 ? -14.148 2.451 -4.875 1 95.81 48 GLY B O 1
ATOM 1206 N N . GLU B 1 49 ? -12.133 3.383 -5.137 1 97.31 49 GLU B N 1
ATOM 1207 C CA . GLU B 1 49 ? -11.461 2.418 -4.27 1 97.31 49 GLU B CA 1
ATOM 1208 C C . GLU B 1 49 ? -11.719 2.729 -2.797 1 97.31 49 GLU B C 1
ATOM 1210 O O . GLU B 1 49 ? -11.336 1.953 -1.917 1 97.31 49 GLU B O 1
ATOM 1215 N N . GLY B 1 50 ? -12.406 3.832 -2.443 1 96.5 50 GLY B N 1
ATOM 1216 C CA . GLY B 1 50 ? -12.641 4.285 -1.082 1 96.5 50 GLY B CA 1
ATOM 1217 C C . GLY B 1 50 ? -12.078 5.672 -0.812 1 96.5 50 GLY B C 1
ATOM 1218 O O . GLY B 1 50 ? -11.555 6.32 -1.719 1 96.5 50 GLY B O 1
ATOM 1219 N N . LYS B 1 51 ? -12.352 6.113 0.371 1 97.44 51 LYS B N 1
ATOM 1220 C CA . LYS B 1 51 ? -11.719 7.363 0.792 1 97.44 51 LYS B CA 1
ATOM 1221 C C . LYS B 1 51 ? -10.203 7.246 0.779 1 97.44 51 LYS B C 1
ATOM 1223 O O . LYS B 1 51 ? -9.656 6.145 0.909 1 97.44 51 LYS B O 1
ATOM 1228 N N . GLN B 1 52 ? -9.547 8.336 0.562 1 98.12 52 GLN B N 1
ATOM 1229 C CA . GLN B 1 52 ? -8.094 8.336 0.457 1 98.12 52 GLN B CA 1
ATOM 1230 C C . GLN B 1 52 ? -7.453 7.719 1.696 1 98.12 52 GLN B C 1
ATOM 1232 O O . GLN B 1 52 ? -6.492 6.949 1.59 1 98.12 52 GLN B O 1
ATOM 1237 N N . ASN B 1 53 ? -7.906 8.062 2.975 1 97.44 53 ASN B N 1
ATOM 1238 C CA . ASN B 1 53 ? -7.367 7.461 4.191 1 97.44 53 ASN B CA 1
ATOM 1239 C C . ASN B 1 53 ? -7.566 5.949 4.207 1 97.44 53 ASN B C 1
ATOM 1241 O O . ASN B 1 53 ? -6.711 5.207 4.688 1 97.44 53 ASN B O 1
ATOM 1245 N N . GLU B 1 54 ? -8.742 5.477 3.658 1 97.38 54 GLU B N 1
ATOM 1246 C CA . GLU B 1 54 ? -9.008 4.043 3.574 1 97.38 54 GLU B CA 1
ATOM 1247 C C . GLU B 1 54 ? -8.047 3.361 2.602 1 97.38 54 GLU B C 1
ATOM 1249 O O . GLU B 1 54 ? -7.566 2.258 2.867 1 97.38 54 GLU B O 1
ATOM 1254 N N . ILE B 1 55 ? -7.836 4 1.459 1 98.38 55 ILE B N 1
ATOM 1255 C CA . ILE B 1 55 ? -6.914 3.455 0.468 1 98.38 55 ILE B CA 1
ATOM 1256 C C . ILE B 1 55 ? -5.52 3.324 1.077 1 98.38 55 ILE B C 1
ATOM 1258 O O . ILE B 1 55 ? -4.848 2.309 0.893 1 98.38 55 ILE B O 1
ATOM 1262 N N . PHE B 1 56 ? -5.09 4.352 1.796 1 98.12 56 PHE B N 1
ATOM 1263 C CA . PHE B 1 56 ? -3.816 4.309 2.502 1 98.12 56 PHE B CA 1
ATOM 1264 C C . PHE B 1 56 ? -3.756 3.107 3.438 1 98.12 56 PHE B C 1
ATOM 1266 O O . PHE B 1 56 ? -2.766 2.371 3.445 1 98.12 56 PHE B O 1
ATOM 1273 N N . GLU B 1 57 ? -4.785 2.971 4.238 1 98.19 57 GLU B N 1
ATOM 1274 C CA . GLU B 1 57 ? -4.816 1.888 5.219 1 98.19 57 GLU B CA 1
ATOM 1275 C C . GLU B 1 57 ? -4.758 0.524 4.535 1 98.19 57 GLU B C 1
ATOM 1277 O O . GLU B 1 57 ? -4 -0.354 4.953 1 98.19 57 GLU B O 1
ATOM 1282 N N . LYS B 1 58 ? -5.52 0.372 3.465 1 98.38 58 LYS B N 1
ATOM 1283 C CA . LYS B 1 58 ? -5.504 -0.865 2.689 1 98.38 58 LYS B CA 1
ATOM 1284 C C . LYS B 1 58 ? -4.117 -1.126 2.104 1 98.38 58 LYS B C 1
ATOM 1286 O O . LYS B 1 58 ? -3.637 -2.262 2.113 1 98.38 58 LYS B O 1
ATOM 1291 N N . ALA B 1 59 ? -3.541 -0.114 1.598 1 98.81 59 ALA B N 1
ATOM 1292 C CA . ALA B 1 59 ? -2.238 -0.242 0.951 1 98.81 59 ALA B CA 1
ATOM 1293 C C . ALA B 1 59 ? -1.172 -0.681 1.95 1 98.81 59 ALA B C 1
ATOM 1295 O O . ALA B 1 59 ? -0.351 -1.552 1.649 1 98.81 59 ALA B O 1
ATOM 1296 N N . ILE B 1 60 ? -1.15 -0.083 3.146 1 98.69 60 ILE B N 1
ATOM 1297 C CA . ILE B 1 60 ? -0.159 -0.429 4.16 1 98.69 60 ILE B CA 1
ATOM 1298 C C . ILE B 1 60 ? -0.359 -1.877 4.605 1 98.69 60 ILE B C 1
ATOM 1300 O O . ILE B 1 60 ? 0.61 -2.619 4.773 1 98.69 60 ILE B O 1
ATOM 1304 N N . LYS B 1 61 ? -1.541 -2.256 4.758 1 98.25 61 LYS B N 1
ATOM 1305 C CA . LYS B 1 61 ? -1.84 -3.617 5.191 1 98.25 61 LYS B CA 1
ATOM 1306 C C . LYS B 1 61 ? -1.479 -4.629 4.105 1 98.25 61 LYS B C 1
ATOM 1308 O O . LYS B 1 61 ? -0.965 -5.711 4.406 1 98.25 61 LYS B O 1
ATOM 1313 N N . LEU B 1 62 ? -1.782 -4.297 2.885 1 98.44 62 LEU B N 1
ATOM 1314 C CA . LEU B 1 62 ? -1.392 -5.16 1.774 1 98.44 62 LEU B CA 1
ATOM 1315 C C . LEU B 1 62 ? 0.126 -5.273 1.682 1 98.44 62 LEU B C 1
ATOM 1317 O O . LEU B 1 62 ? 0.66 -6.367 1.479 1 98.44 62 LEU B O 1
ATOM 1321 N N . TYR B 1 63 ? 0.786 -4.16 1.769 1 98.56 63 TYR B N 1
ATOM 1322 C CA . TYR B 1 63 ? 2.244 -4.145 1.764 1 98.56 63 TYR B CA 1
ATOM 1323 C C . TYR B 1 63 ? 2.805 -5.062 2.844 1 98.56 63 TYR B C 1
ATOM 1325 O O . TYR B 1 63 ? 3.66 -5.906 2.566 1 98.56 63 TYR B O 1
ATOM 1333 N N . TRP B 1 64 ? 2.355 -4.879 4.07 1 98.5 64 TRP B N 1
ATOM 1334 C CA . TRP B 1 64 ? 2.809 -5.691 5.191 1 98.5 64 TRP B CA 1
ATOM 1335 C C . TRP B 1 64 ? 2.539 -7.172 4.934 1 98.5 64 TRP B C 1
ATOM 1337 O O . TRP B 1 64 ? 3.414 -8.016 5.148 1 98.5 64 TRP B O 1
ATOM 1347 N N . ALA B 1 65 ? 1.339 -7.504 4.504 1 97.56 65 ALA B N 1
ATOM 1348 C CA . ALA B 1 65 ? 0.956 -8.898 4.281 1 97.56 65 ALA B CA 1
ATOM 1349 C C . ALA B 1 65 ? 1.852 -9.555 3.238 1 97.56 65 ALA B C 1
ATOM 1351 O O . ALA B 1 65 ? 2.303 -10.688 3.42 1 97.56 65 ALA B O 1
ATOM 1352 N N . LEU B 1 66 ? 2.107 -8.891 2.158 1 96.5 66 LEU B N 1
ATOM 1353 C CA . LEU B 1 66 ? 2.928 -9.453 1.092 1 96.5 66 LEU B CA 1
ATOM 1354 C C . LEU B 1 66 ? 4.375 -9.609 1.543 1 96.5 66 LEU B C 1
ATOM 1356 O O . LEU B 1 66 ? 5.055 -10.562 1.153 1 96.5 66 LEU B O 1
ATOM 1360 N N . ARG B 1 67 ? 4.797 -8.672 2.357 1 95.94 67 ARG B N 1
ATOM 1361 C CA . ARG B 1 67 ? 6.125 -8.789 2.953 1 95.94 67 ARG B CA 1
ATOM 1362 C C . ARG B 1 67 ? 6.227 -10.047 3.816 1 95.94 67 ARG B C 1
ATOM 1364 O O . ARG B 1 67 ? 7.273 -10.695 3.848 1 95.94 67 ARG B O 1
ATOM 1371 N N . GLU B 1 68 ? 5.172 -10.367 4.496 1 95.12 68 GLU B N 1
ATOM 1372 C CA . GLU B 1 68 ? 5.141 -11.523 5.387 1 95.12 68 GLU B CA 1
ATOM 1373 C C . GLU B 1 68 ? 5.082 -12.828 4.594 1 95.12 68 GLU B C 1
ATOM 1375 O O . GLU B 1 68 ? 5.586 -13.859 5.043 1 95.12 68 GLU B O 1
ATOM 1380 N N . VAL B 1 69 ? 4.516 -12.812 3.443 1 93.56 69 VAL B N 1
ATOM 1381 C CA . VAL B 1 69 ? 4.168 -14.062 2.785 1 93.56 69 VAL B CA 1
ATOM 1382 C C . VAL B 1 69 ? 5.199 -14.391 1.706 1 93.56 69 VAL B C 1
ATOM 1384 O O . VAL B 1 69 ? 5.539 -15.555 1.492 1 93.56 69 VAL B O 1
ATOM 1387 N N . LEU B 1 70 ? 5.707 -13.422 1.019 1 92.81 70 LEU B N 1
ATOM 1388 C CA . LEU B 1 70 ? 6.629 -13.656 -0.087 1 92.81 70 LEU B CA 1
ATOM 1389 C C . LEU B 1 70 ? 8.062 -13.75 0.414 1 92.81 70 LEU B C 1
ATOM 1391 O O . LEU B 1 70 ? 8.43 -13.078 1.382 1 92.81 70 LEU B O 1
ATOM 1395 N N . PRO B 1 71 ? 8.844 -14.664 -0.236 1 92.44 71 PRO B N 1
ATOM 1396 C CA . PRO B 1 71 ? 10.281 -14.555 0.034 1 92.44 71 PRO B CA 1
ATOM 1397 C C . PRO B 1 71 ? 10.82 -13.141 -0.166 1 92.44 71 PRO B C 1
ATOM 1399 O O . PRO B 1 71 ? 10.375 -12.43 -1.074 1 92.44 71 PRO B O 1
ATOM 1402 N N . GLU B 1 72 ? 11.773 -12.781 0.662 1 93.25 72 GLU B N 1
ATOM 1403 C CA . GLU B 1 72 ? 12.266 -11.406 0.705 1 93.25 72 GLU B CA 1
ATOM 1404 C C . GLU B 1 72 ? 12.648 -10.914 -0.688 1 93.25 72 GLU B C 1
ATOM 1406 O O . GLU B 1 72 ? 12.266 -9.812 -1.086 1 93.25 72 GLU B O 1
ATOM 1411 N N . GLU B 1 73 ? 13.422 -11.672 -1.464 1 93.88 73 GLU B N 1
ATOM 1412 C CA . GLU B 1 73 ? 13.891 -11.242 -2.775 1 93.88 73 GLU B CA 1
ATOM 1413 C C . GLU B 1 73 ? 12.734 -11.031 -3.742 1 93.88 73 GLU B C 1
ATOM 1415 O O . GLU B 1 73 ? 12.75 -10.102 -4.551 1 93.88 73 GLU B O 1
ATOM 1420 N N . GLU B 1 74 ? 11.727 -11.93 -3.697 1 92.44 74 GLU B N 1
ATOM 1421 C CA . GLU B 1 74 ? 10.562 -11.805 -4.562 1 92.44 74 GLU B CA 1
ATOM 1422 C C . GLU B 1 74 ? 9.727 -10.578 -4.191 1 92.44 74 GLU B C 1
ATOM 1424 O O . GLU B 1 74 ? 9.219 -9.875 -5.066 1 92.44 74 GLU B O 1
ATOM 1429 N N . PHE B 1 75 ? 9.594 -10.383 -2.918 1 95.25 75 PHE B N 1
ATOM 1430 C CA . PHE B 1 75 ? 8.859 -9.211 -2.451 1 95.25 75 PHE B CA 1
ATOM 1431 C C . PHE B 1 75 ? 9.531 -7.93 -2.924 1 95.25 75 PHE B C 1
ATOM 1433 O O . PHE B 1 75 ? 8.875 -7.043 -3.467 1 95.25 75 PHE B O 1
ATOM 1440 N N . ARG B 1 76 ? 10.812 -7.828 -2.711 1 95.69 76 ARG B N 1
ATOM 1441 C CA . ARG B 1 76 ? 11.562 -6.637 -3.104 1 95.69 76 ARG B CA 1
ATOM 1442 C C . ARG B 1 76 ? 11.469 -6.398 -4.605 1 95.69 76 ARG B C 1
ATOM 1444 O O . ARG B 1 76 ? 11.352 -5.258 -5.051 1 95.69 76 ARG B O 1
ATOM 1451 N N . ARG B 1 77 ? 11.547 -7.418 -5.383 1 96.12 77 ARG B N 1
ATOM 1452 C CA . ARG B 1 77 ? 11.422 -7.293 -6.832 1 96.12 77 ARG B CA 1
ATOM 1453 C C . ARG B 1 77 ? 10.039 -6.785 -7.219 1 96.12 77 ARG B C 1
ATOM 1455 O O . ARG B 1 77 ? 9.906 -5.938 -8.102 1 96.12 77 ARG B O 1
ATOM 1462 N N . LEU B 1 78 ? 9 -7.32 -6.602 1 96.12 78 LEU B N 1
ATOM 1463 C CA . LEU B 1 78 ? 7.633 -6.891 -6.863 1 96.12 78 LEU B CA 1
ATOM 1464 C C . LEU B 1 78 ? 7.461 -5.406 -6.57 1 96.12 78 LEU B C 1
ATOM 1466 O O . LEU B 1 78 ? 6.879 -4.672 -7.375 1 96.12 78 LEU B O 1
ATOM 1470 N N . VAL B 1 79 ? 7.977 -4.984 -5.43 1 97.56 79 VAL B N 1
ATOM 1471 C CA . VAL B 1 79 ? 7.883 -3.586 -5.031 1 97.56 79 VAL B CA 1
ATOM 1472 C C . VAL B 1 79 ? 8.617 -2.709 -6.039 1 97.56 79 VAL B C 1
ATOM 1474 O O . VAL B 1 79 ? 8.109 -1.669 -6.461 1 97.56 79 VAL B O 1
ATOM 1477 N N . LYS B 1 80 ? 9.773 -3.127 -6.426 1 97.56 80 LYS B N 1
ATOM 1478 C CA . LYS B 1 80 ? 10.555 -2.365 -7.395 1 97.56 80 LYS B CA 1
ATOM 1479 C C . LYS B 1 80 ? 9.812 -2.244 -8.727 1 97.56 80 LYS B C 1
ATOM 1481 O O . LYS B 1 80 ? 9.805 -1.178 -9.344 1 97.56 80 LYS B O 1
ATOM 1486 N N . LEU B 1 81 ? 9.219 -3.283 -9.188 1 97.62 81 LEU B N 1
ATOM 1487 C CA . LEU B 1 81 ? 8.461 -3.258 -10.43 1 97.62 81 LEU B CA 1
ATOM 1488 C C . LEU B 1 81 ? 7.25 -2.334 -10.305 1 97.62 81 LEU B C 1
ATOM 1490 O O . LEU B 1 81 ? 6.902 -1.631 -11.258 1 97.62 81 LEU B O 1
ATOM 1494 N N . ALA B 1 82 ? 6.621 -2.35 -9.156 1 97.44 82 ALA B N 1
ATOM 1495 C CA . ALA B 1 82 ? 5.48 -1.467 -8.93 1 97.44 82 ALA B CA 1
ATOM 1496 C C . ALA B 1 82 ? 5.91 -0.003 -8.93 1 97.44 82 ALA B C 1
ATOM 1498 O O . ALA B 1 82 ? 5.219 0.854 -9.484 1 97.44 82 ALA B O 1
ATOM 1499 N N . GLU B 1 83 ? 7.012 0.311 -8.289 1 96.88 83 GLU B N 1
ATOM 1500 C CA . GLU B 1 83 ? 7.539 1.672 -8.258 1 96.88 83 GLU B CA 1
ATOM 1501 C C . GLU B 1 83 ? 7.801 2.199 -9.664 1 96.88 83 GLU B C 1
ATOM 1503 O O . GLU B 1 83 ? 7.648 3.395 -9.922 1 96.88 83 GLU B O 1
ATOM 1508 N N . LYS B 1 84 ? 8.164 1.304 -10.5 1 96.31 84 LYS B N 1
ATOM 1509 C CA . LYS B 1 84 ? 8.484 1.681 -11.875 1 96.31 84 LYS B CA 1
ATOM 1510 C C . LYS B 1 84 ? 7.266 1.541 -12.781 1 96.31 84 LYS B C 1
ATOM 1512 O O . LYS B 1 84 ? 7.352 1.776 -13.992 1 96.31 84 LYS B O 1
ATOM 1517 N N . LYS B 1 85 ? 6.199 1.161 -12.211 1 95.12 85 LYS B N 1
ATOM 1518 C CA . LYS B 1 85 ? 4.949 0.967 -12.938 1 95.12 85 LYS B CA 1
ATOM 1519 C C . LYS B 1 85 ? 5.129 -0.034 -14.078 1 95.12 85 LYS B C 1
ATOM 1521 O O . LYS B 1 85 ? 4.578 0.151 -15.164 1 95.12 85 LYS B O 1
ATOM 1526 N N . GLU B 1 86 ? 5.957 -1.028 -13.883 1 96.12 86 GLU B N 1
ATOM 1527 C CA . GLU B 1 86 ? 6.188 -2.092 -14.852 1 96.12 86 GLU B CA 1
ATOM 1528 C C . GLU B 1 86 ? 5.102 -3.16 -14.773 1 96.12 86 GLU B C 1
ATOM 1530 O O . GLU B 1 86 ? 5.379 -4.312 -14.438 1 96.12 86 GLU B O 1
ATOM 1535 N N . ILE B 1 87 ? 3.951 -2.877 -15.219 1 93.81 87 ILE B N 1
ATOM 1536 C CA . ILE B 1 87 ? 2.723 -3.637 -15.031 1 93.81 87 ILE B CA 1
ATOM 1537 C C . ILE B 1 87 ? 2.82 -4.969 -15.766 1 93.81 87 ILE B C 1
ATOM 1539 O O . ILE B 1 87 ? 2.434 -6.012 -15.234 1 93.81 87 ILE B O 1
ATOM 1543 N N . GLU B 1 88 ? 3.324 -4.984 -17 1 93.44 88 GLU B N 1
ATOM 1544 C CA . GLU B 1 88 ? 3.402 -6.207 -17.797 1 93.44 88 GLU B CA 1
ATOM 1545 C C . GLU B 1 88 ? 4.344 -7.223 -17.156 1 93.44 88 GLU B C 1
ATOM 1547 O O . GLU B 1 88 ? 4.09 -8.43 -17.188 1 93.44 88 GLU B O 1
ATOM 1552 N N . LYS B 1 89 ? 5.395 -6.785 -16.594 1 93.5 89 LYS B N 1
ATOM 1553 C CA . LYS B 1 89 ? 6.34 -7.672 -15.922 1 93.5 89 LYS B CA 1
ATOM 1554 C C . LYS B 1 89 ? 5.73 -8.266 -14.656 1 93.5 89 LYS B C 1
ATOM 1556 O O . LYS B 1 89 ? 5.98 -9.43 -14.328 1 93.5 89 LYS B O 1
ATOM 1561 N N . ILE B 1 90 ? 4.949 -7.496 -13.953 1 93.31 90 ILE B N 1
ATOM 1562 C CA . ILE B 1 90 ? 4.281 -7.984 -12.758 1 93.31 90 ILE B CA 1
ATOM 1563 C C . ILE B 1 90 ? 3.248 -9.039 -13.141 1 93.31 90 ILE B C 1
ATOM 1565 O O . ILE B 1 90 ? 3.164 -10.094 -12.5 1 93.31 90 ILE B O 1
ATOM 1569 N N . LYS B 1 91 ? 2.49 -8.734 -14.156 1 90.25 91 LYS B N 1
ATOM 1570 C CA . LYS B 1 91 ? 1.473 -9.664 -14.633 1 90.25 91 LYS B CA 1
ATOM 1571 C C . LYS B 1 91 ? 2.086 -11.016 -14.984 1 90.25 91 LYS B C 1
ATOM 1573 O O . LYS B 1 91 ? 1.545 -12.062 -14.617 1 90.25 91 LYS B O 1
ATOM 1578 N N . ARG B 1 92 ? 3.182 -11 -15.656 1 85.88 92 ARG B N 1
ATOM 1579 C CA . ARG B 1 92 ? 3.855 -12.234 -16.062 1 85.88 92 ARG B CA 1
ATOM 1580 C C . ARG B 1 92 ? 4.324 -13.031 -14.852 1 85.88 92 ARG B C 1
ATOM 1582 O O . ARG B 1 92 ? 4.309 -14.266 -14.867 1 85.88 92 ARG B O 1
ATOM 1589 N N . ARG B 1 93 ? 4.637 -12.375 -13.844 1 81.38 93 ARG B N 1
ATOM 1590 C CA . ARG B 1 93 ? 5.172 -13.031 -12.656 1 81.38 93 ARG B CA 1
ATOM 1591 C C . ARG B 1 93 ? 4.051 -13.617 -11.805 1 81.38 93 ARG B C 1
ATOM 1593 O O . ARG B 1 93 ? 4.223 -14.672 -11.18 1 81.38 93 ARG B O 1
ATOM 1600 N N . LEU B 1 94 ? 3.045 -12.898 -11.688 1 77.5 94 LEU B N 1
ATOM 1601 C CA . LEU B 1 94 ? 1.935 -13.359 -10.867 1 77.5 94 LEU B CA 1
ATOM 1602 C C . LEU B 1 94 ? 1.104 -14.406 -11.602 1 77.5 94 LEU B C 1
ATOM 1604 O O . LEU B 1 94 ? 0.417 -15.211 -10.977 1 77.5 94 LEU B O 1
ATOM 1608 N N . GLU B 1 95 ? 0.734 -14.359 -12.914 1 62.06 95 GLU B N 1
ATOM 1609 C CA . GLU B 1 95 ? 0.071 -15.406 -13.68 1 62.06 95 GLU B CA 1
ATOM 1610 C C . GLU B 1 95 ? 0.771 -16.75 -13.5 1 62.06 95 GLU B C 1
ATOM 1612 O O . GLU B 1 95 ? 0.131 -17.797 -13.562 1 62.06 95 GLU B O 1
ATOM 1617 N N . PHE B 1 96 ? 2.027 -16.828 -13.5 1 45.34 96 PHE B N 1
ATOM 1618 C CA . PHE B 1 96 ? 2.713 -18.109 -13.703 1 45.34 96 PHE B CA 1
ATOM 1619 C C . PHE B 1 96 ? 2.467 -19.031 -12.523 1 45.34 96 PHE B C 1
ATOM 1621 O O . PHE B 1 96 ? 2.635 -20.25 -12.641 1 45.34 96 PHE B O 1
ATOM 1628 N N . LYS B 1 97 ? 2.074 -18.797 -11.414 1 40.47 97 LYS B N 1
ATOM 1629 C CA . LYS B 1 97 ? 1.975 -20.078 -10.719 1 40.47 97 LYS B CA 1
ATOM 1630 C C . LYS B 1 97 ? 0.583 -20.688 -10.883 1 40.47 97 LYS B C 1
ATOM 1632 O O . LYS B 1 97 ? -0.414 -19.969 -10.914 1 40.47 97 LYS B O 1
#

Secondary structure (DSSP, 8-state):
---------------TTHHHHGGG-EEEEEEEEEHHHHHHHHHHHHTTS--HHHHHHHHHHHHHHHHHHS-HHHHHHHHHHHHTT-HHHHHHHHH--/---------------TTHHHHGGG-EEEEEEEEEHHHHHHHHHHHHTTS--HHHHHHHHHHHHHHHHHHS-HHHHHHHHHHHHTT-HHHHHHHHH--

Organism: NCBI:txid2866384

Sequence (194 aa):
MSSEVVRTLTEEPKNNRTNARKDTEKKMKTLYISVDADKLLRLLYAEGEGKQNEIFEKAIKLYWALREVLPEEEFRRLVKLAEKKEIEKIKRRLEFKMSSEVVRTLTEEPKNNRTNARKDTEKKMKTLYISVDADKLLRLLYAEGEGKQNEIFEKAIKLYWALREVLPEEEFRRLVKLAEKKEIEKIKRRLEFK

Solvent-accessible surface area (backbone atoms only — not comparable to full-atom values): 11085 Å² total; per-residue (Å²): 138,84,83,76,77,76,77,78,77,71,71,69,75,79,68,72,60,65,73,61,52,56,60,63,41,65,41,83,44,76,37,62,33,34,48,55,48,51,52,52,47,50,49,42,33,75,73,66,70,44,55,58,44,52,41,50,42,49,16,51,31,38,45,52,40,45,57,72,55,37,58,68,71,59,35,53,50,51,48,52,34,23,71,67,64,40,51,69,63,50,39,59,60,65,65,65,52,139,84,84,78,78,76,76,76,77,72,69,68,75,79,70,76,61,64,70,63,52,56,60,62,41,66,41,82,42,78,38,63,33,34,49,54,48,50,49,50,47,51,4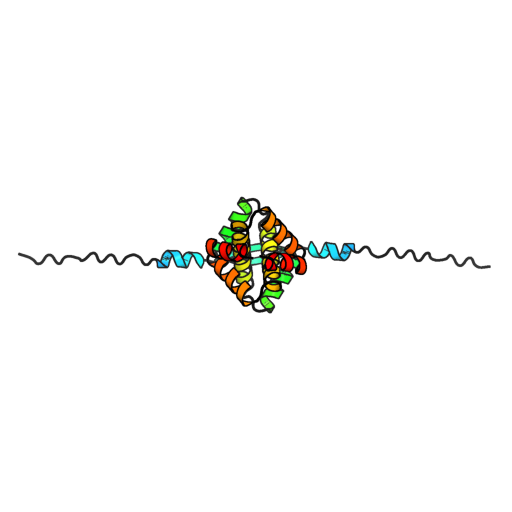9,42,33,75,72,66,70,42,55,57,44,54,42,50,42,50,16,49,31,38,45,52,39,45,57,72,56,38,57,67,70,60,36,53,50,51,48,52,34,22,71,67,63,40,51,70,63,49,37,58,62,64,64,66,45

pLDDT: mean 80.05, std 25.61, range [29.72, 98.81]